Protein AF-A0A183MPY5-F1 (afdb_monomer)

Foldseek 3Di:
DPPQPLDQDDPPDDVVLNVQLVVQLVVQLVVVVPPPDPADPVNNVVSNVVSSSVSSCPRVPRPPPPDDPLQDPVLVVLVVVLVVLVVQLVPDDDPVSNVVSVVVSVVSVVVSVVSVVVSVVVVLVVLVVQLVVCVVVVVVVSVVVSVVVNVPPDPPQDQFDADPVRDTDPDPVVVVVVVVVVVCCVVVPPDPPDDPPPDPDPDDDPDPPDDDDPVVVVVVVVPDDPPDDDDDDDDDDDDDDDDDDDDDDDDDDDDDDDDDDDD

pLDDT: mean 71.56, std 19.38, range [30.16, 97.12]

Secondary structure (DSSP, 8-state):
------PPPPTTS-HHHHHHHHHHHHHHHHHHHT--S---HHHHHHHHHHHHHHHHHHHTT-------TT--HHHHHHHHHHHHHHHHHHH--SHHHHHHHHHHHHHHHHHHHHHHHHHHHHHHHHHHHHHHHHHHTT-HHHHHHHHHHHT----PPPPPEEPTT--EE--HHHHHHHHHHHHHHHHSPPPPSS----PPPP-------SPPPHHHHHHHHHTSPTT------------------------PPPPP--PPP--

Sequence (263 aa):
MNIIQCYAPTNDNNDDIKDQFYERLQLQALQDLLKEEESTMVDNWKGIKEALTSTCQEVLVLKKHHHKKWISIETLDWIKEKKNKKTAINKNRTRAEKVQAQAEYTEANKQMKRSIREDKKKYVEELATTAEKAAREGNMKQLYDTTKKLSRKYNKPKRPVKEEECKPITEIQQQRNGWVEYFEELLNRPAPMNPPDIAAAHTDLPMDVNPPTKEEIRMAITQIKSRKAATKLRHYGSSSNNQLSKTHHYTSTSLIVKKHLTV

Structure (mmCIF, N/CA/C/O backbone):
data_AF-A0A183MPY5-F1
#
_entry.id   AF-A0A183MPY5-F1
#
loop_
_atom_site.group_PDB
_atom_site.id
_atom_site.type_symbol
_atom_site.label_atom_id
_atom_site.label_alt_id
_atom_site.label_comp_id
_atom_site.label_asym_id
_atom_site.label_entity_id
_atom_site.label_seq_id
_atom_site.pdbx_PDB_ins_code
_atom_site.Cartn_x
_atom_site.Cartn_y
_atom_site.Cartn_z
_atom_site.occupancy
_atom_site.B_iso_or_equiv
_atom_site.auth_seq_id
_atom_site.auth_comp_id
_atom_site.auth_asym_id
_atom_site.auth_atom_id
_atom_site.pdbx_PDB_model_num
ATOM 1 N N . MET A 1 1 ? -0.972 0.657 19.888 1.00 30.62 1 MET A N 1
ATOM 2 C CA . MET A 1 1 ? -0.794 -0.654 20.533 1.00 30.62 1 MET A CA 1
ATOM 3 C C . MET A 1 1 ? -0.231 -1.592 19.479 1.00 30.62 1 MET A C 1
ATOM 5 O O . MET A 1 1 ? -0.960 -1.975 18.566 1.00 30.62 1 MET A O 1
ATOM 9 N N . ASN A 1 2 ? 1.083 -1.830 19.506 1.00 30.16 2 ASN A N 1
ATOM 10 C CA . ASN A 1 2 ? 1.686 -2.865 18.672 1.00 30.16 2 ASN A CA 1
ATOM 11 C C . ASN A 1 2 ? 1.103 -4.188 19.163 1.00 30.16 2 ASN A C 1
ATOM 13 O O . ASN A 1 2 ? 1.331 -4.576 20.303 1.00 30.16 2 ASN A O 1
ATOM 17 N N . ILE A 1 3 ? 0.259 -4.816 18.346 1.00 31.89 3 ILE A N 1
ATOM 18 C CA . ILE A 1 3 ? -0.184 -6.183 18.609 1.00 31.89 3 ILE A CA 1
ATOM 19 C C . ILE A 1 3 ? 1.025 -7.033 18.254 1.00 31.89 3 ILE A C 1
ATOM 21 O O . ILE A 1 3 ? 1.250 -7.336 17.085 1.00 31.89 3 ILE A O 1
ATOM 25 N N . ILE A 1 4 ? 1.859 -7.289 19.253 1.00 40.47 4 ILE A N 1
ATOM 26 C CA . ILE A 1 4 ? 2.972 -8.209 19.125 1.00 40.47 4 ILE A CA 1
ATOM 27 C C . ILE A 1 4 ? 2.325 -9.593 19.086 1.00 40.47 4 ILE A C 1
ATOM 29 O O . ILE A 1 4 ? 1.800 -10.071 20.089 1.00 40.47 4 ILE A O 1
ATOM 33 N N . GLN A 1 5 ? 2.259 -10.193 17.899 1.00 43.53 5 GLN A N 1
ATOM 34 C CA . GLN A 1 5 ? 1.897 -11.599 17.775 1.00 43.53 5 GLN A CA 1
ATOM 35 C C . GLN A 1 5 ? 3.133 -12.420 18.145 1.00 43.53 5 GLN A C 1
ATOM 37 O O . GLN A 1 5 ? 3.920 -12.802 17.284 1.00 43.53 5 GLN A O 1
ATOM 42 N N . CYS A 1 6 ? 3.330 -12.615 19.445 1.00 46.75 6 CYS A N 1
ATOM 43 C CA . CYS A 1 6 ? 4.253 -13.610 19.965 1.00 46.75 6 CYS A CA 1
ATOM 44 C C . CYS A 1 6 ? 3.581 -14.977 19.814 1.00 46.75 6 CYS A C 1
ATOM 46 O O . CYS A 1 6 ? 2.615 -15.269 20.517 1.00 46.75 6 CYS A O 1
ATOM 48 N N . TYR A 1 7 ? 4.034 -15.778 18.855 1.00 52.59 7 TYR A N 1
ATOM 49 C CA . TYR A 1 7 ? 3.651 -17.184 18.771 1.00 52.59 7 TYR A CA 1
ATOM 50 C C . TYR A 1 7 ? 4.664 -17.995 19.577 1.00 52.59 7 TYR A C 1
ATOM 52 O O . TYR A 1 7 ? 5.858 -17.735 19.461 1.00 52.59 7 TYR A O 1
ATOM 60 N N . ALA A 1 8 ? 4.201 -18.965 20.369 1.00 58.06 8 ALA A N 1
ATOM 61 C CA . ALA A 1 8 ? 5.090 -19.988 20.915 1.00 58.06 8 ALA A CA 1
ATOM 62 C C . ALA A 1 8 ? 5.852 -20.668 19.757 1.00 58.06 8 ALA A C 1
ATOM 64 O O . ALA A 1 8 ? 5.298 -20.742 18.650 1.00 58.06 8 ALA A O 1
ATOM 65 N N . PRO A 1 9 ? 7.098 -21.133 19.970 1.00 62.81 9 PRO A N 1
ATOM 66 C CA . PRO A 1 9 ? 7.857 -21.810 18.930 1.00 62.81 9 PRO A CA 1
ATOM 67 C C . PRO A 1 9 ? 7.013 -22.918 18.281 1.00 62.81 9 PRO A C 1
ATOM 69 O O . PRO A 1 9 ? 6.532 -23.819 18.963 1.00 62.81 9 PRO A O 1
ATOM 72 N N . THR A 1 10 ? 6.771 -22.826 16.972 1.00 61.19 10 THR A N 1
ATOM 73 C CA . THR A 1 10 ? 6.010 -23.842 16.232 1.00 61.19 10 THR A CA 1
ATOM 74 C C . THR A 1 10 ? 6.822 -25.134 16.134 1.00 61.19 10 THR A C 1
ATOM 76 O O . THR A 1 10 ? 8.050 -25.085 16.216 1.00 61.19 10 THR A O 1
ATOM 79 N N . ASN A 1 11 ? 6.172 -26.285 15.909 1.00 57.28 11 ASN A N 1
ATOM 80 C CA . ASN A 1 11 ? 6.876 -27.570 15.749 1.00 57.28 11 ASN A CA 1
ATOM 81 C C . ASN A 1 11 ? 7.976 -27.533 14.669 1.00 57.28 11 ASN A C 1
ATOM 83 O O . ASN A 1 11 ? 8.961 -28.251 14.804 1.00 57.28 11 ASN A O 1
ATOM 87 N N . ASP A 1 12 ? 7.849 -26.641 13.682 1.00 57.81 12 ASP A N 1
ATOM 88 C CA . ASP A 1 12 ? 8.806 -26.431 12.585 1.00 57.81 12 ASP A CA 1
ATOM 89 C C . ASP A 1 12 ? 10.070 -25.627 12.967 1.00 57.81 12 ASP A C 1
ATOM 91 O O . ASP A 1 12 ? 10.944 -25.412 12.127 1.00 57.81 12 ASP A O 1
ATOM 95 N N . ASN A 1 13 ? 10.170 -25.116 14.199 1.00 64.06 13 ASN A N 1
ATOM 96 C CA . ASN A 1 13 ? 11.343 -24.362 14.652 1.00 64.06 13 ASN A CA 1
ATOM 97 C C . ASN A 1 13 ? 12.487 -25.307 15.055 1.00 64.06 13 ASN A C 1
ATOM 99 O O . ASN A 1 13 ? 12.224 -26.402 15.546 1.00 64.06 13 ASN A O 1
ATOM 103 N N . ASN A 1 14 ? 13.741 -24.858 14.894 1.00 75.25 14 ASN A N 1
ATOM 104 C CA . ASN A 1 14 ? 14.926 -25.607 15.336 1.00 75.25 14 ASN A CA 1
ATOM 105 C C . ASN A 1 14 ? 14.822 -25.940 16.835 1.00 75.25 14 ASN A C 1
ATOM 107 O O . ASN A 1 14 ? 14.431 -25.072 17.621 1.00 75.25 14 ASN A O 1
ATOM 111 N N . ASP A 1 15 ? 15.187 -27.161 17.214 1.00 77.38 15 ASP A N 1
ATOM 112 C CA . ASP A 1 15 ? 15.086 -27.648 18.589 1.00 77.38 15 ASP A CA 1
ATOM 113 C C . ASP A 1 15 ? 15.959 -26.811 19.540 1.00 77.38 15 ASP A C 1
ATOM 115 O O . ASP A 1 15 ? 15.467 -26.402 20.586 1.00 77.38 15 ASP A O 1
ATOM 119 N N . ASP A 1 16 ? 17.132 -26.335 19.098 1.00 78.19 16 ASP A N 1
ATOM 120 C CA . ASP A 1 16 ? 17.962 -25.393 19.877 1.00 78.19 16 ASP A CA 1
ATOM 121 C C . ASP A 1 16 ? 17.226 -24.084 20.230 1.00 78.19 16 ASP A C 1
ATOM 123 O O . ASP A 1 16 ? 17.420 -23.494 21.294 1.00 78.19 16 ASP A O 1
ATOM 127 N N . ILE A 1 17 ? 16.372 -23.598 19.321 1.00 76.44 17 ILE A N 1
ATOM 128 C CA . ILE A 1 17 ? 15.601 -22.360 19.515 1.00 76.44 17 ILE A CA 1
ATOM 129 C C . ILE A 1 17 ? 14.427 -22.617 20.466 1.00 76.44 17 ILE A C 1
ATOM 131 O O . ILE A 1 17 ? 14.050 -21.726 21.230 1.00 76.44 17 ILE A O 1
ATOM 135 N N . LYS A 1 18 ? 13.840 -23.819 20.425 1.00 74.69 18 LYS A N 1
ATOM 136 C CA . LYS A 1 18 ? 12.794 -24.231 21.368 1.00 74.69 18 LYS A CA 1
ATOM 137 C C . LYS A 1 18 ? 13.376 -24.352 22.772 1.00 74.69 18 LYS A C 1
ATOM 139 O O . LYS A 1 18 ? 12.824 -23.752 23.690 1.00 74.69 18 LYS A O 1
ATOM 144 N N . ASP A 1 19 ? 14.506 -25.032 22.917 1.00 81.00 19 ASP A N 1
ATOM 145 C CA . ASP A 1 19 ? 15.166 -25.241 24.206 1.00 81.00 19 ASP A CA 1
ATOM 146 C C . ASP A 1 19 ? 15.601 -23.905 24.817 1.00 81.00 19 ASP A C 1
ATOM 148 O O . ASP A 1 19 ? 15.251 -23.594 25.955 1.00 81.00 19 ASP A O 1
ATOM 152 N N . GLN A 1 20 ? 16.226 -23.028 24.022 1.00 82.06 20 GLN A N 1
ATOM 153 C CA . GLN A 1 20 ? 16.577 -21.677 24.469 1.00 82.06 20 GLN A CA 1
ATOM 154 C C . GLN A 1 20 ? 15.350 -20.848 24.888 1.00 82.06 20 GLN A C 1
ATOM 156 O O . GLN A 1 20 ? 15.443 -20.022 25.800 1.00 82.06 20 GLN A O 1
ATOM 161 N N . PHE A 1 21 ? 14.203 -21.040 24.231 1.00 81.88 21 PHE A N 1
ATOM 162 C CA . PHE A 1 21 ? 12.960 -20.362 24.587 1.00 81.88 21 PHE A CA 1
ATOM 163 C C . PHE A 1 21 ? 12.407 -20.846 25.932 1.00 81.88 21 PHE A C 1
ATOM 165 O O . PHE A 1 21 ? 12.072 -20.013 26.776 1.00 81.88 21 PHE A O 1
ATOM 172 N N . TYR A 1 22 ? 12.320 -22.162 26.141 1.00 80.56 22 TYR A N 1
ATOM 173 C CA . TYR A 1 22 ? 11.776 -22.732 27.375 1.00 80.56 22 TYR A CA 1
ATOM 174 C C . TYR A 1 22 ? 12.673 -22.457 28.584 1.00 80.56 22 TYR A C 1
ATOM 176 O O . TYR A 1 22 ? 12.153 -22.041 29.618 1.00 80.56 22 TYR A O 1
ATOM 184 N N . GLU A 1 23 ? 13.994 -22.574 28.438 1.00 83.31 23 GLU A N 1
ATOM 185 C CA . GLU A 1 23 ? 14.955 -22.254 29.503 1.00 83.31 23 GLU A CA 1
ATOM 186 C C . GLU A 1 23 ? 14.858 -20.785 29.935 1.00 83.31 23 GLU A C 1
ATOM 188 O O . GLU A 1 23 ? 14.729 -20.471 31.120 1.00 83.31 23 GLU A O 1
ATOM 193 N N . ARG A 1 24 ? 14.814 -19.847 28.978 1.00 81.75 24 ARG A N 1
ATOM 194 C CA . ARG A 1 24 ? 14.647 -18.423 29.313 1.00 81.75 24 ARG A CA 1
ATOM 195 C C . ARG A 1 24 ? 13.283 -18.105 29.913 1.00 81.75 24 ARG A C 1
ATOM 197 O O . ARG A 1 24 ? 13.200 -17.246 30.789 1.00 81.75 24 ARG A O 1
ATOM 204 N N . LEU A 1 25 ? 12.219 -18.764 29.453 1.00 82.31 25 LEU A N 1
ATOM 205 C CA . LEU A 1 25 ? 10.879 -18.563 30.002 1.00 82.31 25 LEU A CA 1
ATOM 206 C C . LEU A 1 25 ? 10.806 -19.043 31.455 1.00 82.31 25 LEU A C 1
ATOM 208 O O . LEU A 1 25 ? 10.221 -18.355 32.289 1.00 82.31 25 LEU A O 1
ATOM 212 N N . GLN A 1 26 ? 11.421 -20.189 31.763 1.00 80.12 26 GLN A N 1
ATOM 213 C CA . GLN A 1 26 ? 11.498 -20.712 33.126 1.00 80.12 26 GLN A CA 1
ATOM 214 C C . GLN A 1 26 ? 12.299 -19.781 34.040 1.00 80.12 26 GLN A C 1
ATOM 216 O O . GLN A 1 26 ? 11.819 -19.440 35.119 1.00 80.12 26 GLN A O 1
ATOM 221 N N . LEU A 1 27 ? 13.464 -19.298 33.597 1.00 79.06 27 LEU A N 1
ATOM 222 C CA . LEU A 1 27 ? 14.274 -18.351 34.372 1.00 79.06 27 LEU A CA 1
ATOM 223 C C . LEU A 1 27 ? 13.521 -17.047 34.673 1.00 79.06 27 LEU A C 1
ATOM 225 O O . LEU A 1 27 ? 13.545 -16.572 35.808 1.00 79.06 27 LEU A O 1
ATOM 229 N N . GLN A 1 28 ? 12.812 -16.492 33.686 1.00 74.38 28 GLN A N 1
ATOM 230 C CA . GLN A 1 28 ? 12.039 -15.262 33.864 1.00 74.38 28 GLN A CA 1
ATOM 231 C C . GLN A 1 28 ? 10.826 -15.472 34.785 1.00 74.38 28 GLN A C 1
ATOM 233 O O . GLN A 1 28 ? 10.579 -14.663 35.677 1.00 74.38 28 GLN A O 1
ATOM 238 N N . ALA A 1 29 ? 10.098 -16.581 34.617 1.00 70.69 29 ALA A N 1
ATOM 239 C CA . ALA A 1 29 ? 8.951 -16.918 35.459 1.00 70.69 29 ALA A CA 1
ATOM 240 C C . ALA A 1 29 ? 9.350 -17.142 36.929 1.00 70.69 29 ALA A C 1
ATOM 242 O O . ALA A 1 29 ? 8.620 -16.732 37.828 1.00 70.69 29 ALA A O 1
ATOM 243 N N . LEU A 1 30 ? 10.518 -17.743 37.182 1.00 68.12 30 LEU A N 1
ATOM 244 C CA . LEU A 1 30 ? 11.050 -17.935 38.534 1.00 68.12 30 LEU A CA 1
ATOM 245 C C . LEU A 1 30 ? 11.451 -16.610 39.199 1.00 68.12 30 LEU A C 1
ATOM 247 O O . LEU A 1 30 ? 11.193 -16.425 40.386 1.00 68.12 30 LEU A O 1
ATOM 251 N N . GLN A 1 31 ? 12.031 -15.668 38.451 1.00 69.75 31 GLN A N 1
ATOM 252 C CA . GLN A 1 31 ? 12.372 -14.338 38.974 1.00 69.75 31 GLN A CA 1
ATOM 253 C C . GLN A 1 31 ? 11.141 -13.509 39.350 1.00 69.75 31 GLN A C 1
ATOM 255 O O . GLN A 1 31 ? 11.189 -12.747 40.315 1.00 69.75 31 GLN A O 1
ATOM 260 N N . ASP A 1 32 ? 10.049 -13.644 38.598 1.00 65.62 32 ASP A N 1
ATOM 261 C CA . ASP A 1 32 ? 8.809 -12.916 38.872 1.00 65.62 32 ASP A CA 1
ATOM 262 C C . ASP A 1 32 ? 7.976 -13.568 39.990 1.00 65.62 32 ASP A C 1
ATOM 264 O O . ASP A 1 32 ? 7.291 -12.852 40.713 1.00 65.62 32 ASP A O 1
ATOM 268 N N . LEU A 1 33 ? 8.101 -14.885 40.205 1.00 63.31 33 LEU A N 1
ATOM 269 C CA . LEU A 1 33 ? 7.531 -15.593 41.365 1.00 63.31 33 LEU A CA 1
ATOM 270 C C . LEU A 1 33 ? 8.271 -15.309 42.686 1.00 63.31 33 LEU A C 1
ATOM 272 O O . LEU A 1 33 ? 7.663 -15.403 43.746 1.00 63.31 33 LEU A O 1
ATOM 276 N N . LEU A 1 34 ? 9.564 -14.968 42.636 1.00 61.50 34 LEU A N 1
ATOM 277 C CA . LEU A 1 34 ? 10.383 -14.648 43.819 1.00 61.50 34 LEU A CA 1
ATOM 278 C C . LEU A 1 34 ? 10.158 -13.228 44.367 1.00 61.50 34 LEU A C 1
ATOM 280 O O . LEU A 1 34 ? 10.671 -12.892 45.434 1.00 61.50 34 LEU A O 1
ATOM 284 N N . LYS A 1 35 ? 9.404 -12.381 43.660 1.00 63.25 35 LYS A N 1
ATOM 285 C CA . LYS A 1 35 ? 8.985 -11.066 44.157 1.00 63.25 35 LYS A CA 1
ATOM 286 C C . LYS A 1 35 ? 7.744 -11.255 45.035 1.00 63.25 35 LYS A C 1
ATOM 288 O O . LYS A 1 35 ? 6.619 -11.128 44.565 1.00 63.25 35 LYS A O 1
ATOM 293 N N . GLU A 1 36 ? 7.967 -11.608 46.299 1.00 53.09 36 GLU A N 1
ATOM 294 C CA . GLU A 1 36 ? 6.938 -11.694 47.344 1.00 53.09 36 GLU A CA 1
ATOM 295 C C . GLU A 1 36 ? 6.394 -10.300 47.712 1.00 53.09 36 GLU A C 1
ATOM 297 O O . GLU A 1 36 ? 6.747 -9.718 48.733 1.00 53.09 36 GLU A O 1
ATOM 302 N N . GLU A 1 37 ? 5.524 -9.739 46.882 1.00 55.62 37 GLU A N 1
ATOM 303 C CA . GLU A 1 37 ? 4.692 -8.592 47.258 1.00 55.62 37 GLU A CA 1
ATOM 304 C C . GLU A 1 37 ? 3.238 -8.959 46.958 1.00 55.62 37 GLU A C 1
ATOM 306 O O . GLU A 1 37 ? 3.010 -9.674 45.986 1.00 55.62 37 GLU A O 1
ATOM 311 N N . GLU A 1 38 ? 2.287 -8.547 47.811 1.00 56.34 38 GLU A N 1
ATOM 312 C CA . GLU A 1 38 ? 0.853 -8.911 47.805 1.00 56.34 38 GLU A CA 1
ATOM 313 C C . GLU A 1 38 ? 0.188 -8.756 46.422 1.00 56.34 38 GLU A C 1
ATOM 315 O O . GLU A 1 38 ? -0.541 -7.804 46.140 1.00 56.34 38 GLU A O 1
ATOM 320 N N . SER A 1 39 ? 0.443 -9.703 45.526 1.00 60.12 39 SER A N 1
ATOM 321 C CA . SER A 1 39 ? 0.030 -9.617 44.141 1.00 60.12 39 SER A CA 1
ATOM 322 C C . SER A 1 39 ? -1.327 -10.282 44.000 1.00 60.12 39 SER A C 1
ATOM 324 O O . SER A 1 39 ? -1.554 -11.445 44.353 1.00 60.12 39 SER A O 1
ATOM 326 N N . THR A 1 40 ? -2.288 -9.527 43.479 1.00 75.19 40 THR A N 1
ATOM 327 C CA . THR A 1 40 ? -3.602 -10.095 43.203 1.00 75.19 40 THR A CA 1
ATOM 328 C C . THR A 1 40 ? -3.485 -11.112 42.066 1.00 75.19 40 THR A C 1
ATOM 330 O O . THR A 1 40 ? -2.568 -11.063 41.242 1.00 75.19 40 THR A O 1
ATOM 333 N N . MET A 1 41 ? -4.440 -12.040 41.951 1.00 68.75 41 MET A N 1
ATOM 334 C CA . MET A 1 41 ? -4.413 -13.042 40.875 1.00 68.75 41 MET A CA 1
ATOM 335 C C . MET A 1 41 ? -4.360 -12.410 39.461 1.00 68.75 41 MET A C 1
ATOM 337 O O . MET A 1 41 ? -3.852 -13.016 38.516 1.00 68.75 41 MET A O 1
ATOM 341 N N . VAL A 1 42 ? -4.847 -11.169 39.328 1.00 74.25 42 VAL A N 1
ATOM 342 C CA . VAL A 1 42 ? -4.777 -10.353 38.106 1.00 74.25 42 VAL A CA 1
ATOM 343 C C . VAL A 1 42 ? -3.348 -9.889 37.818 1.00 74.25 42 VAL A C 1
ATOM 345 O O . VAL A 1 42 ? -2.921 -9.924 36.661 1.00 74.25 42 VAL A O 1
ATOM 348 N N . ASP A 1 43 ? -2.606 -9.498 38.852 1.00 77.25 43 ASP A N 1
ATOM 349 C CA . ASP A 1 43 ? -1.216 -9.052 38.742 1.00 77.25 43 ASP A CA 1
ATOM 350 C C . ASP A 1 43 ? -0.291 -10.221 38.395 1.00 77.25 43 ASP A C 1
ATOM 352 O O . ASP A 1 43 ? 0.556 -10.091 37.513 1.00 77.25 43 ASP A O 1
ATOM 356 N N . ASN A 1 44 ? -0.548 -11.404 38.960 1.00 76.38 44 ASN A N 1
ATOM 357 C CA . ASN A 1 44 ? 0.165 -12.635 38.602 1.00 76.38 44 ASN A CA 1
ATOM 358 C C . ASN A 1 44 ? -0.042 -13.016 37.131 1.00 76.38 44 ASN A C 1
ATOM 360 O O . ASN A 1 44 ? 0.913 -13.298 36.406 1.00 76.38 44 ASN A O 1
ATOM 364 N N . TRP A 1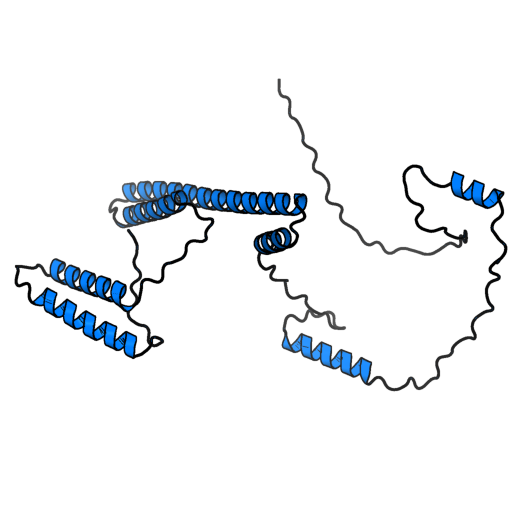 45 ? -1.285 -12.962 36.643 1.00 75.31 45 TRP A N 1
ATOM 365 C CA . TRP A 1 45 ? -1.567 -13.212 35.227 1.00 75.31 45 TRP A CA 1
ATOM 366 C C . TRP A 1 45 ? -0.920 -12.167 34.307 1.00 75.31 45 TRP A C 1
ATOM 368 O O . TRP A 1 45 ? -0.458 -12.490 33.208 1.00 75.31 45 TRP A O 1
ATOM 378 N N . LYS A 1 46 ? -0.866 -10.907 34.750 1.00 81.44 46 LYS A N 1
ATOM 379 C CA . LYS A 1 46 ? -0.184 -9.830 34.033 1.00 81.44 46 LYS A CA 1
ATOM 380 C C . LYS A 1 46 ? 1.327 -10.083 33.960 1.00 81.44 46 LYS A C 1
ATOM 382 O O . LYS A 1 46 ? 1.867 -9.994 32.860 1.00 81.44 46 LYS A O 1
ATOM 387 N N . GLY A 1 47 ? 1.962 -10.480 35.064 1.00 79.94 47 GLY A N 1
ATOM 388 C CA . GLY A 1 47 ? 3.387 -10.826 35.121 1.00 79.94 47 GLY A CA 1
ATOM 389 C C . GLY A 1 47 ? 3.744 -11.984 34.189 1.00 79.94 47 GLY A C 1
ATOM 390 O O . GLY A 1 47 ? 4.620 -11.844 33.341 1.00 79.94 47 GLY A O 1
ATOM 391 N N . ILE A 1 48 ? 2.975 -13.079 34.222 1.00 79.19 48 ILE A N 1
ATOM 392 C CA . ILE A 1 48 ? 3.170 -14.226 33.311 1.00 79.19 48 ILE A CA 1
ATOM 393 C C . ILE A 1 48 ? 3.057 -13.792 31.845 1.00 79.19 48 ILE A C 1
ATOM 395 O O . ILE A 1 48 ? 3.852 -14.195 30.993 1.00 79.19 48 ILE A O 1
ATOM 399 N N . LYS A 1 49 ? 2.071 -12.947 31.527 1.00 79.88 49 LYS A N 1
ATOM 400 C CA . LYS A 1 49 ? 1.881 -12.436 30.169 1.00 79.88 49 LYS A CA 1
ATOM 401 C C . LYS A 1 49 ? 3.039 -11.539 29.723 1.00 79.88 49 LYS A C 1
ATOM 403 O O . LYS A 1 49 ? 3.413 -11.586 28.549 1.00 79.88 49 LYS A O 1
ATOM 408 N N . GLU A 1 50 ? 3.585 -10.723 30.618 1.00 81.50 50 GLU A N 1
ATOM 409 C CA . GLU A 1 50 ? 4.736 -9.855 30.356 1.00 81.50 50 GLU A CA 1
ATOM 410 C C . GLU A 1 50 ? 6.019 -10.671 30.165 1.00 81.50 50 GLU A C 1
ATOM 412 O O . GLU A 1 50 ? 6.675 -10.493 29.137 1.00 81.50 50 GLU A O 1
ATOM 417 N N . ALA A 1 51 ? 6.299 -11.635 31.049 1.00 81.19 51 ALA A N 1
ATOM 418 C CA . ALA A 1 51 ? 7.421 -12.567 30.939 1.00 81.19 51 ALA A CA 1
ATOM 419 C C . ALA A 1 51 ? 7.390 -13.328 29.606 1.00 81.19 51 ALA A C 1
ATOM 421 O O . ALA A 1 51 ? 8.337 -13.252 28.824 1.00 81.19 51 ALA A O 1
ATOM 422 N N . LEU A 1 52 ? 6.252 -13.951 29.270 1.00 80.94 52 LEU A N 1
ATOM 423 C CA . LEU A 1 52 ? 6.066 -14.646 27.994 1.00 80.94 52 LEU A CA 1
ATOM 424 C C . LEU A 1 52 ? 6.300 -13.708 26.799 1.00 80.94 52 LEU A C 1
ATOM 426 O O . LEU A 1 52 ? 6.963 -14.075 25.827 1.00 80.94 52 LEU A O 1
ATOM 430 N N . THR A 1 53 ? 5.762 -12.486 26.858 1.00 79.25 53 THR A N 1
ATOM 431 C CA . THR A 1 53 ? 5.927 -11.502 25.781 1.00 79.25 53 THR A CA 1
ATOM 432 C C . THR A 1 53 ? 7.390 -11.082 25.631 1.00 79.25 53 THR A C 1
ATOM 434 O O . THR A 1 53 ? 7.849 -10.964 24.494 1.00 79.25 53 THR A O 1
ATOM 437 N N . SER A 1 54 ? 8.119 -10.898 26.736 1.00 80.88 54 SER A N 1
ATOM 438 C CA . SER A 1 54 ? 9.540 -10.529 26.747 1.00 80.88 54 SER A CA 1
ATOM 439 C C . SER A 1 54 ? 10.415 -11.642 26.172 1.00 80.88 54 SER A C 1
ATOM 441 O O . SER A 1 54 ? 11.145 -11.416 25.206 1.00 80.88 54 SER A O 1
ATOM 443 N N . THR A 1 55 ? 10.261 -12.880 26.655 1.00 81.25 55 THR A N 1
ATOM 444 C CA . THR A 1 55 ? 11.029 -14.033 26.159 1.00 81.25 55 THR A CA 1
ATOM 445 C C . THR A 1 55 ? 10.798 -14.263 24.664 1.00 81.25 55 THR A C 1
ATOM 447 O O . THR A 1 55 ? 11.735 -14.526 23.908 1.00 81.25 55 THR A O 1
ATOM 450 N N . CYS A 1 56 ? 9.558 -14.090 24.195 1.00 75.25 56 CYS A N 1
ATOM 451 C CA . CYS A 1 56 ? 9.247 -14.164 22.768 1.00 75.25 56 CYS A CA 1
ATOM 452 C C . CYS A 1 56 ? 9.937 -13.059 21.950 1.00 75.25 56 CYS A C 1
ATOM 454 O O . CYS A 1 56 ? 10.327 -13.308 20.811 1.00 75.25 56 CYS A O 1
ATOM 456 N N . GLN A 1 57 ? 10.084 -11.843 22.484 1.00 75.31 57 GLN A N 1
ATOM 457 C CA . GLN A 1 57 ? 10.788 -10.760 21.788 1.00 75.31 57 GLN A CA 1
ATOM 458 C C . GLN A 1 57 ? 12.288 -11.032 21.664 1.00 75.31 57 GLN A C 1
ATOM 460 O O . GLN A 1 57 ? 12.867 -10.738 20.616 1.00 75.31 57 GLN A O 1
ATOM 465 N N . GLU A 1 58 ? 12.894 -11.590 22.711 1.00 78.31 58 GLU A N 1
ATOM 466 C CA . GLU A 1 58 ? 14.330 -11.853 22.774 1.00 78.31 58 GLU A CA 1
ATOM 467 C C . GLU A 1 58 ? 14.768 -13.059 21.941 1.00 78.31 58 GLU A C 1
ATOM 469 O 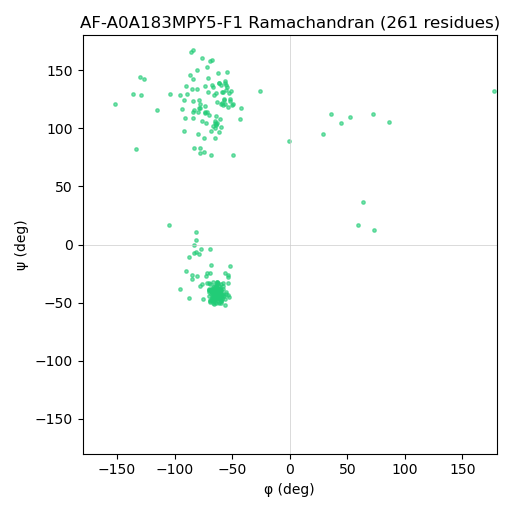O . GLU A 1 58 ? 15.754 -12.968 21.213 1.00 78.31 58 GLU A O 1
ATOM 474 N N . VAL A 1 59 ? 14.058 -14.188 22.054 1.00 79.62 59 VAL A N 1
ATOM 475 C CA . VAL A 1 59 ? 14.490 -15.464 21.457 1.00 79.62 59 VAL A CA 1
ATOM 476 C C . VAL A 1 59 ? 14.012 -15.599 20.020 1.00 79.62 59 VAL A C 1
ATOM 478 O O . VAL A 1 59 ? 14.779 -15.952 19.129 1.00 79.62 59 VAL A O 1
ATOM 481 N N . LEU A 1 60 ? 12.738 -15.295 19.765 1.00 72.88 60 LEU A N 1
ATOM 482 C CA . LEU A 1 60 ? 12.135 -15.564 18.459 1.00 72.88 60 LEU A CA 1
ATOM 483 C C . LEU A 1 60 ? 12.414 -14.479 17.421 1.00 72.88 60 LEU A C 1
ATOM 485 O O . LEU A 1 60 ? 11.960 -14.641 16.292 1.00 72.88 60 LEU A O 1
ATOM 489 N N . VAL A 1 61 ? 13.157 -13.423 17.796 1.00 62.84 61 VAL A N 1
ATOM 490 C CA . VAL A 1 61 ? 13.477 -12.226 17.003 1.00 62.84 61 VAL A CA 1
ATOM 491 C C . VAL A 1 61 ? 12.237 -11.702 16.290 1.00 62.84 61 VAL A C 1
ATOM 493 O O . VAL A 1 61 ? 11.819 -12.234 15.265 1.00 62.84 61 VAL A O 1
ATOM 496 N N . LEU A 1 62 ? 11.658 -10.605 16.786 1.00 58.66 62 LEU A N 1
ATOM 497 C CA . LEU A 1 62 ? 10.500 -9.970 16.150 1.00 58.66 62 LEU A CA 1
ATOM 498 C C . LEU A 1 62 ? 10.679 -9.905 14.627 1.00 58.66 62 LEU A C 1
ATOM 500 O O . LEU A 1 62 ? 11.487 -9.116 14.125 1.00 58.66 62 LEU A O 1
ATOM 504 N N . LYS A 1 63 ? 9.914 -10.726 13.887 1.00 58.91 63 LYS A N 1
ATOM 505 C CA . LYS A 1 63 ? 9.846 -10.641 12.428 1.00 58.91 63 LYS A CA 1
ATOM 506 C C . LYS A 1 63 ? 9.308 -9.255 12.120 1.00 58.91 63 LYS A C 1
ATOM 508 O O . LYS A 1 63 ? 8.103 -9.010 12.189 1.00 58.91 63 LYS A O 1
ATOM 513 N N . LYS A 1 64 ? 10.216 -8.318 11.841 1.00 57.84 64 LYS A N 1
ATOM 514 C CA . LYS A 1 64 ? 9.859 -6.953 11.478 1.00 57.84 64 LYS A CA 1
ATOM 515 C C . LYS A 1 64 ? 9.028 -7.070 10.215 1.00 57.84 64 LYS A C 1
ATOM 517 O O . LYS A 1 64 ? 9.533 -7.408 9.146 1.00 57.84 64 LYS A O 1
ATOM 522 N N . HIS A 1 65 ? 7.729 -6.828 10.345 1.00 55.19 65 HIS A N 1
ATOM 523 C CA . HIS A 1 65 ? 6.881 -6.694 9.183 1.00 55.19 65 HIS A CA 1
ATOM 524 C C . HIS A 1 65 ? 7.358 -5.459 8.439 1.00 55.19 65 HIS A C 1
ATOM 526 O O . HIS A 1 65 ? 7.060 -4.327 8.815 1.00 55.19 65 HIS A O 1
ATOM 532 N N . HIS A 1 66 ? 8.139 -5.684 7.387 1.00 57.25 66 HIS A N 1
ATOM 533 C CA . HIS A 1 66 ? 8.509 -4.622 6.480 1.00 57.25 66 HIS A CA 1
ATOM 534 C C . HIS A 1 66 ? 7.227 -4.144 5.813 1.00 57.25 66 HIS A C 1
ATOM 536 O O . HIS A 1 6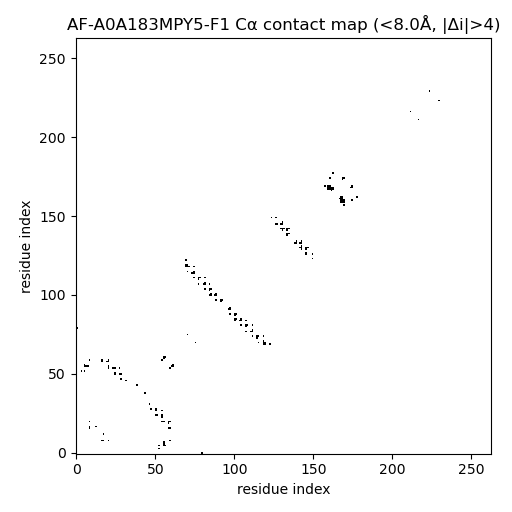6 ? 6.668 -4.800 4.927 1.00 57.25 66 HIS A O 1
ATOM 542 N N . HIS A 1 67 ? 6.731 -2.998 6.271 1.00 64.81 67 HIS A N 1
ATOM 543 C CA . HIS A 1 67 ? 5.723 -2.278 5.526 1.00 64.81 67 HIS A CA 1
ATOM 544 C C . HIS A 1 67 ? 6.279 -2.020 4.129 1.00 64.81 67 HIS A C 1
ATOM 546 O O . HIS A 1 67 ? 7.476 -1.780 3.936 1.00 64.81 67 HIS A O 1
ATOM 552 N N . LYS A 1 68 ? 5.413 -2.149 3.124 1.00 75.12 68 LYS A N 1
ATOM 553 C CA . LYS A 1 68 ? 5.814 -1.847 1.752 1.00 75.12 68 LYS A CA 1
ATOM 554 C C . LYS A 1 68 ? 6.344 -0.417 1.753 1.00 75.12 68 LYS A C 1
ATOM 556 O O . LYS A 1 68 ? 5.677 0.453 2.298 1.00 75.12 68 LYS A O 1
ATOM 561 N N . LYS A 1 69 ? 7.504 -0.191 1.127 1.00 73.56 69 LYS A N 1
ATOM 562 C CA . LYS A 1 69 ? 8.221 1.100 1.149 1.00 73.56 69 LYS A CA 1
ATOM 563 C C . LYS A 1 69 ? 7.372 2.317 0.749 1.00 73.56 69 LYS A C 1
ATOM 565 O O . LYS A 1 69 ? 7.770 3.432 1.032 1.00 73.56 69 LYS A O 1
ATOM 570 N N . TRP A 1 70 ? 6.241 2.102 0.081 1.00 86.44 70 TRP A N 1
ATOM 571 C CA . TRP A 1 70 ? 5.334 3.155 -0.364 1.00 86.44 70 TRP A CA 1
ATOM 572 C C . TRP A 1 70 ? 4.276 3.583 0.661 1.00 86.44 70 TRP A C 1
ATOM 574 O O . TRP A 1 70 ? 3.585 4.560 0.415 1.00 86.44 70 TRP A O 1
ATOM 584 N N . ILE A 1 71 ? 4.099 2.851 1.765 1.00 89.62 71 ILE A N 1
ATOM 585 C CA . ILE A 1 71 ? 3.116 3.206 2.798 1.00 89.62 71 ILE A CA 1
ATOM 586 C C . ILE A 1 71 ? 3.709 4.318 3.663 1.00 89.62 71 ILE A C 1
ATOM 588 O O . ILE A 1 71 ? 4.790 4.140 4.228 1.00 89.62 71 ILE A O 1
ATOM 592 N N . SER A 1 72 ? 2.999 5.438 3.774 1.00 89.75 72 SER A N 1
ATOM 593 C CA . SER A 1 72 ? 3.422 6.583 4.574 1.00 89.75 72 SER A CA 1
ATOM 594 C C . SER A 1 72 ? 3.225 6.350 6.074 1.00 89.75 72 SER A C 1
ATOM 596 O O . SER A 1 72 ? 2.444 5.497 6.506 1.00 89.75 72 SER A O 1
ATOM 598 N N . ILE A 1 73 ? 3.940 7.137 6.883 1.00 88.50 73 ILE A N 1
ATOM 599 C CA . ILE A 1 73 ? 3.797 7.145 8.347 1.00 88.50 73 ILE A CA 1
ATOM 600 C C . ILE A 1 73 ? 2.377 7.577 8.733 1.00 88.50 73 ILE A C 1
ATOM 602 O O . ILE A 1 73 ? 1.751 6.935 9.571 1.00 88.50 73 ILE A O 1
ATOM 606 N N . GLU A 1 74 ? 1.830 8.578 8.044 1.00 89.69 74 GLU A N 1
ATOM 607 C CA . GLU A 1 74 ? 0.462 9.057 8.248 1.00 89.69 74 GLU A CA 1
ATOM 608 C C . GLU A 1 74 ? -0.572 7.938 8.043 1.00 89.69 74 GLU A C 1
ATOM 610 O O . GLU A 1 74 ? -1.459 7.728 8.872 1.00 89.69 74 GLU A O 1
ATOM 615 N N . THR A 1 75 ? -0.427 7.127 6.989 1.00 91.62 75 THR A N 1
ATOM 616 C CA . THR A 1 75 ? -1.277 5.945 6.800 1.00 91.62 75 THR A CA 1
ATOM 617 C C . THR A 1 75 ? -1.130 4.955 7.958 1.00 91.62 75 THR A C 1
ATOM 619 O O . THR A 1 75 ? -2.126 4.379 8.391 1.00 91.62 75 THR A O 1
ATOM 622 N N . LEU A 1 76 ? 0.066 4.743 8.513 1.00 89.81 76 LEU A N 1
ATOM 623 C CA . LEU A 1 76 ? 0.230 3.868 9.682 1.00 89.81 76 LEU A CA 1
ATOM 624 C C . LEU A 1 76 ? -0.516 4.397 10.917 1.00 89.81 76 LEU A C 1
ATOM 626 O O . LEU A 1 76 ? -1.136 3.598 11.633 1.00 89.81 76 LEU A O 1
ATOM 630 N N . ASP A 1 77 ? -0.531 5.711 11.130 1.00 92.19 77 ASP A N 1
ATOM 631 C CA . ASP A 1 77 ? -1.296 6.341 12.209 1.00 92.19 77 ASP A CA 1
ATOM 632 C C . ASP A 1 77 ? -2.800 6.133 12.021 1.00 92.19 77 ASP A C 1
ATOM 634 O O . ASP A 1 77 ? -3.475 5.652 12.939 1.00 92.19 77 ASP A O 1
ATOM 638 N N . TRP A 1 78 ? -3.310 6.298 10.799 1.00 93.38 78 TRP A N 1
ATOM 639 C CA . TRP A 1 78 ? -4.694 5.950 10.466 1.00 93.38 78 TRP A CA 1
ATOM 640 C C . TRP A 1 78 ? -5.024 4.467 10.737 1.00 93.38 78 TRP A C 1
ATOM 642 O O . TRP A 1 78 ? -6.150 4.137 11.130 1.00 93.38 78 TRP A O 1
ATOM 652 N N . ILE A 1 79 ? -4.071 3.531 10.569 1.00 91.06 79 ILE A N 1
ATOM 653 C CA . ILE A 1 79 ? -4.299 2.098 10.873 1.00 91.06 79 ILE A CA 1
ATOM 654 C C . ILE A 1 79 ? -4.482 1.931 12.376 1.00 91.06 79 ILE A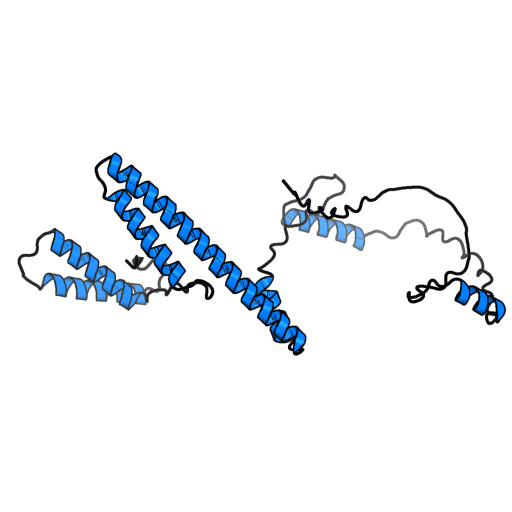 C 1
ATOM 656 O O . ILE A 1 79 ? -5.374 1.198 12.824 1.00 91.06 79 ILE A O 1
ATOM 660 N N . LYS A 1 80 ? -3.605 2.573 13.149 1.00 90.38 80 LYS A N 1
ATOM 661 C CA . LYS A 1 80 ? -3.620 2.540 14.609 1.00 90.38 80 LYS A CA 1
ATOM 662 C C . LYS A 1 80 ? -4.911 3.153 15.143 1.00 90.38 80 LYS A C 1
ATOM 664 O O . LYS A 1 80 ? -5.565 2.539 15.984 1.00 90.38 80 LYS A O 1
ATOM 669 N N . GLU A 1 81 ? -5.330 4.286 14.600 1.00 91.38 81 GLU A N 1
ATOM 670 C CA . GLU A 1 81 ? -6.563 4.960 14.988 1.00 91.38 81 GLU A CA 1
ATOM 671 C C . GLU A 1 81 ? -7.804 4.118 14.681 1.00 91.38 81 GLU A C 1
ATOM 673 O O . GLU A 1 81 ? -8.626 3.877 15.569 1.00 91.38 81 GLU A O 1
ATOM 678 N N . LYS A 1 82 ? -7.888 3.528 13.481 1.00 94.69 82 LYS A N 1
ATOM 679 C CA . LYS A 1 82 ? -8.960 2.578 13.145 1.00 94.69 82 LYS A CA 1
ATOM 680 C C . LYS A 1 82 ? -9.029 1.412 14.143 1.00 94.69 82 LYS A C 1
ATOM 682 O O . LYS A 1 82 ? -10.122 0.978 14.513 1.00 94.69 82 LYS A O 1
ATOM 687 N N . LYS A 1 83 ? -7.879 0.874 14.571 1.00 91.88 83 LYS A N 1
ATOM 688 C CA . LYS A 1 83 ? -7.820 -0.202 15.579 1.00 91.88 83 LYS A CA 1
ATOM 689 C C . LYS A 1 83 ? -8.350 0.273 16.934 1.00 91.88 83 LYS A C 1
ATOM 691 O O . LYS A 1 83 ? -9.137 -0.447 17.538 1.00 91.88 83 LYS A O 1
ATOM 696 N N . ASN A 1 84 ? -7.986 1.475 17.373 1.00 90.38 84 ASN A N 1
ATOM 697 C CA . ASN A 1 84 ? -8.484 2.054 18.623 1.00 90.38 84 ASN A CA 1
ATOM 698 C C . ASN A 1 84 ? -10.005 2.290 18.583 1.00 90.38 84 ASN A C 1
ATOM 700 O O . ASN A 1 84 ? -10.717 1.948 19.521 1.00 90.38 84 ASN A O 1
ATOM 704 N N . LYS A 1 85 ? -10.545 2.791 17.466 1.00 92.56 85 LYS A N 1
ATOM 705 C CA . LYS A 1 85 ? -12.004 2.927 17.298 1.00 92.56 85 LYS A CA 1
ATOM 706 C C . LYS A 1 85 ? -12.709 1.566 17.315 1.00 92.56 85 LYS A C 1
ATOM 708 O O . LYS A 1 85 ? -13.798 1.433 17.864 1.00 92.56 85 LYS A O 1
ATOM 713 N N . LYS A 1 86 ? -12.062 0.514 16.794 1.00 92.06 86 LYS A N 1
ATOM 714 C CA . LYS A 1 86 ? -12.590 -0.856 16.874 1.00 92.06 86 LYS A CA 1
ATOM 715 C C . LYS A 1 86 ? -12.628 -1.395 18.305 1.00 92.06 86 LYS A C 1
ATOM 717 O O . LYS A 1 86 ? -13.583 -2.084 18.652 1.00 92.06 86 LYS A O 1
ATOM 722 N N . THR A 1 87 ? -11.630 -1.091 19.134 1.00 89.44 87 THR A N 1
ATOM 723 C CA . THR A 1 87 ? -11.647 -1.499 20.547 1.00 89.44 87 THR A CA 1
ATOM 724 C C . THR A 1 87 ? -12.689 -0.724 21.350 1.00 89.44 87 THR A C 1
ATOM 726 O O . THR A 1 87 ? -13.312 -1.319 22.224 1.00 89.44 87 THR A O 1
ATOM 729 N N . ALA A 1 88 ? -12.946 0.547 21.021 1.00 86.00 88 ALA A N 1
ATOM 730 C CA . ALA A 1 88 ? -14.024 1.331 21.629 1.00 86.00 88 ALA A CA 1
ATOM 731 C C . ALA A 1 88 ? -15.409 0.695 21.394 1.00 86.00 88 ALA A C 1
ATOM 733 O O . ALA A 1 88 ? -16.164 0.512 22.345 1.00 86.00 88 ALA A O 1
ATOM 734 N N . ILE A 1 89 ? -15.700 0.232 20.170 1.00 88.31 89 ILE A N 1
ATOM 735 C CA . ILE A 1 89 ? -16.953 -0.491 19.865 1.00 88.31 89 ILE A CA 1
ATOM 736 C C . ILE A 1 89 ? -17.143 -1.713 20.773 1.00 88.31 89 ILE A C 1
ATOM 738 O O . ILE A 1 89 ? -18.246 -1.957 21.257 1.00 88.31 89 ILE A O 1
ATOM 742 N N . ASN A 1 90 ? -16.074 -2.481 21.002 1.00 86.56 90 ASN A N 1
ATOM 743 C CA . ASN A 1 90 ? -16.140 -3.703 21.805 1.00 86.56 90 ASN A CA 1
ATOM 744 C C . ASN A 1 90 ? -16.318 -3.422 23.309 1.00 86.56 90 ASN A C 1
ATOM 746 O O . ASN A 1 90 ? -16.817 -4.289 24.018 1.00 86.56 90 ASN A O 1
ATOM 750 N N . LYS A 1 91 ? -15.904 -2.242 23.795 1.00 88.06 91 LYS A N 1
ATOM 751 C CA . LYS A 1 91 ? -16.006 -1.846 25.210 1.00 88.06 91 LYS A CA 1
ATOM 752 C C . LYS A 1 91 ? -17.367 -1.247 25.576 1.00 88.06 91 LYS A C 1
ATOM 754 O O . LYS A 1 91 ? -17.786 -1.376 26.722 1.00 88.06 91 LYS A O 1
ATOM 759 N N . ASN A 1 92 ? -18.045 -0.595 24.632 1.00 82.81 92 ASN A N 1
ATOM 760 C CA . ASN A 1 92 ? -19.290 0.121 24.915 1.00 82.81 92 ASN A CA 1
ATOM 761 C C . ASN A 1 92 ? -20.416 -0.842 25.313 1.00 82.81 92 ASN A C 1
ATOM 763 O O . ASN A 1 92 ? -20.631 -1.873 24.668 1.00 82.81 92 ASN A O 1
ATOM 767 N N . ARG A 1 93 ? -21.164 -0.494 26.366 1.00 78.75 93 ARG A N 1
ATOM 768 C CA . ARG A 1 93 ? -22.220 -1.349 26.933 1.00 78.75 93 ARG A CA 1
ATOM 769 C C . ARG A 1 93 ? -23.595 -1.000 26.367 1.00 78.75 93 ARG A C 1
ATOM 771 O O . ARG A 1 93 ? -24.374 -1.903 26.059 1.00 78.75 93 ARG A O 1
ATOM 778 N N . THR A 1 94 ? -23.862 0.286 26.156 1.00 87.06 94 THR A N 1
ATOM 779 C CA . THR A 1 94 ? -25.177 0.794 25.753 1.00 87.06 94 THR A CA 1
ATOM 780 C C . THR A 1 94 ? -25.361 0.763 24.234 1.00 87.06 94 THR A C 1
ATOM 782 O O . THR A 1 94 ? -24.424 0.984 23.465 1.00 87.06 94 THR A O 1
ATOM 785 N N . ARG A 1 95 ? -26.592 0.515 23.762 1.00 86.94 95 ARG A N 1
ATOM 786 C CA . ARG A 1 95 ? -26.908 0.438 22.322 1.00 86.94 95 ARG A CA 1
ATOM 787 C C . ARG A 1 95 ? -26.602 1.744 21.576 1.00 86.94 95 ARG A C 1
ATOM 789 O O . ARG A 1 95 ? -26.062 1.681 20.477 1.00 86.94 95 ARG A O 1
ATOM 796 N N . ALA A 1 96 ? -26.894 2.901 22.173 1.00 89.50 96 ALA A N 1
ATOM 797 C CA . ALA A 1 96 ? -26.634 4.211 21.566 1.00 89.50 96 ALA A CA 1
ATOM 798 C C . ALA A 1 96 ? -25.128 4.482 21.375 1.00 89.50 96 ALA A C 1
ATOM 800 O O . ALA A 1 96 ? -24.688 4.822 20.279 1.00 89.50 96 ALA A O 1
ATOM 801 N N . GLU A 1 97 ? -24.315 4.223 22.401 1.00 90.31 97 GLU A N 1
ATOM 802 C CA . GLU A 1 97 ? -22.852 4.378 22.352 1.00 90.31 97 GLU A CA 1
ATOM 803 C C . GLU A 1 97 ? -22.198 3.433 21.336 1.00 90.31 97 GLU A C 1
ATOM 805 O O . GLU A 1 97 ? -21.201 3.780 20.700 1.00 90.31 97 GLU A O 1
ATOM 810 N N . LYS A 1 98 ? -22.754 2.228 21.150 1.00 91.06 98 LYS A N 1
ATOM 811 C CA . LYS A 1 98 ? -22.308 1.308 20.096 1.00 91.06 98 LYS A CA 1
ATOM 812 C C . LYS A 1 98 ? -22.584 1.862 18.702 1.00 91.06 98 LYS A C 1
ATOM 814 O O . LYS A 1 98 ? -21.717 1.746 17.843 1.00 91.06 98 LYS A O 1
ATOM 819 N N . VAL A 1 99 ? -23.753 2.465 18.474 1.00 92.81 99 VAL A N 1
ATOM 820 C CA . VAL A 1 99 ? -24.092 3.086 17.180 1.00 92.81 99 VAL A CA 1
ATOM 821 C C . VAL A 1 99 ? -23.135 4.237 16.871 1.00 92.81 99 VAL A C 1
ATOM 823 O O . VAL A 1 99 ? -22.588 4.286 15.770 1.00 92.81 99 VAL A O 1
ATOM 826 N N . GLN A 1 100 ? -22.849 5.093 17.855 1.00 92.56 100 GLN A N 1
ATOM 827 C CA . GLN A 1 100 ? -21.912 6.204 17.684 1.00 92.56 100 GLN A CA 1
ATOM 828 C C . GLN A 1 100 ? -20.480 5.722 17.405 1.00 92.56 100 GLN A C 1
ATOM 830 O O . GLN A 1 100 ? -19.866 6.121 16.416 1.00 92.56 100 GLN A O 1
ATOM 835 N N . ALA A 1 101 ? -19.957 4.796 18.215 1.00 92.06 101 ALA A N 1
ATOM 836 C CA . ALA A 1 101 ? -18.618 4.246 17.999 1.00 92.06 101 ALA A CA 1
ATOM 837 C C . ALA A 1 101 ? -18.503 3.490 16.664 1.00 92.06 101 ALA A C 1
ATOM 839 O O . ALA A 1 101 ? -17.450 3.501 16.020 1.00 92.06 101 ALA A O 1
ATOM 840 N N . GLN A 1 102 ? -19.591 2.855 16.217 1.00 94.25 102 GLN A N 1
ATOM 841 C CA . GLN A 1 102 ? -19.658 2.227 14.904 1.00 94.25 102 GLN A CA 1
ATOM 842 C C . GLN A 1 102 ? -19.581 3.270 13.782 1.00 94.25 102 GLN A C 1
ATOM 844 O O . GLN A 1 102 ? -18.831 3.055 12.829 1.00 94.25 102 GLN A O 1
ATOM 849 N N . ALA A 1 103 ? -20.282 4.401 13.902 1.00 95.12 103 ALA A N 1
ATOM 850 C CA . ALA A 1 103 ? -20.190 5.504 12.947 1.00 95.12 103 ALA A CA 1
ATOM 851 C C . ALA A 1 103 ? -18.753 6.054 12.863 1.00 95.12 103 ALA A C 1
ATOM 853 O O . ALA A 1 103 ? -18.177 6.116 11.773 1.00 95.12 103 ALA A O 1
ATOM 854 N N . GLU A 1 104 ? -18.112 6.324 14.002 1.00 94.62 104 GLU A N 1
ATOM 855 C CA . GLU A 1 104 ? -16.717 6.787 14.048 1.00 94.62 104 GLU A CA 1
ATOM 856 C C . GLU A 1 104 ? -15.737 5.790 13.416 1.00 94.62 104 GLU A C 1
ATOM 858 O O . GLU A 1 104 ? -14.853 6.171 12.647 1.00 94.62 104 GLU A O 1
ATOM 863 N N . TYR A 1 105 ? -15.906 4.492 13.682 1.00 95.81 105 TYR A N 1
ATOM 864 C CA . TYR A 1 105 ? -15.107 3.453 13.034 1.00 95.81 105 TYR A CA 1
ATOM 865 C C . TYR A 1 105 ? -15.310 3.432 11.518 1.00 95.81 105 TYR A C 1
ATOM 867 O O . TYR A 1 105 ? -14.348 3.221 10.773 1.00 95.81 105 TYR A O 1
ATOM 875 N N . THR A 1 106 ? -16.544 3.629 11.039 1.00 96.25 106 THR A N 1
ATOM 876 C CA . THR A 1 106 ? -16.808 3.655 9.597 1.00 96.25 106 THR A CA 1
ATOM 877 C C . THR A 1 106 ? -16.122 4.830 8.913 1.00 96.25 106 THR A C 1
ATOM 879 O O . THR A 1 106 ? -15.513 4.616 7.863 1.00 96.25 106 THR A O 1
ATOM 882 N N . GLU A 1 107 ? -16.125 6.019 9.520 1.00 95.69 107 GLU A N 1
ATOM 883 C CA . GLU A 1 107 ? -15.408 7.183 8.992 1.00 95.69 107 GLU A CA 1
ATOM 884 C C . GLU A 1 107 ? -13.889 6.993 9.044 1.00 95.69 107 GLU A C 1
ATOM 886 O O . GLU A 1 107 ? -13.223 7.121 8.015 1.00 95.69 107 GLU A O 1
ATOM 891 N N . ALA A 1 108 ? -13.335 6.545 10.175 1.00 94.56 108 ALA A N 1
ATOM 892 C CA . ALA A 1 108 ? -11.905 6.243 10.282 1.00 94.56 108 ALA A CA 1
ATOM 893 C C . ALA A 1 108 ? -11.458 5.186 9.252 1.00 94.56 108 ALA A C 1
ATOM 895 O O . ALA A 1 108 ? -10.395 5.298 8.643 1.00 94.56 108 ALA A O 1
ATOM 896 N N . ASN A 1 109 ? -12.283 4.166 8.989 1.00 95.25 109 ASN A N 1
ATOM 897 C CA . ASN A 1 109 ? -12.006 3.151 7.971 1.00 95.25 109 ASN A CA 1
ATOM 898 C C . ASN A 1 109 ? -12.080 3.710 6.540 1.00 95.25 109 ASN A C 1
ATOM 900 O O . ASN A 1 109 ? -11.331 3.248 5.676 1.00 95.25 109 ASN A O 1
ATOM 904 N N . LYS A 1 110 ? -12.963 4.681 6.267 1.00 96.00 110 LYS A N 1
ATOM 905 C CA . LYS A 1 110 ? -12.998 5.391 4.978 1.00 96.00 110 LYS A CA 1
ATOM 906 C C . LYS A 1 110 ? -11.730 6.220 4.786 1.00 96.00 110 LYS A C 1
ATOM 908 O O . LYS A 1 110 ? -11.115 6.086 3.730 1.00 96.00 110 LYS A O 1
ATOM 913 N N . GLN A 1 111 ? -11.319 6.996 5.790 1.00 94.62 111 GLN A N 1
ATOM 914 C CA . GLN A 1 111 ? -10.103 7.819 5.736 1.00 94.62 111 GLN A CA 1
ATOM 915 C C . GLN A 1 111 ? -8.856 6.961 5.514 1.00 94.62 111 GLN A C 1
ATOM 917 O O . GLN A 1 111 ? -8.145 7.143 4.532 1.00 94.62 111 GLN A O 1
ATOM 922 N N . MET A 1 112 ? -8.692 5.904 6.308 1.00 95.81 112 MET A N 1
ATOM 923 C CA . MET A 1 112 ? -7.630 4.910 6.135 1.00 95.81 112 MET A CA 1
ATOM 924 C C . MET A 1 112 ? -7.596 4.307 4.717 1.00 95.81 112 MET A C 1
ATOM 926 O O . MET A 1 112 ? -6.544 4.170 4.097 1.00 95.81 112 MET A O 1
ATOM 930 N N . LYS A 1 113 ? -8.755 3.963 4.140 1.00 94.81 113 LYS A N 1
ATOM 931 C CA . LYS A 1 113 ? -8.810 3.462 2.756 1.00 94.81 113 LYS A CA 1
ATOM 932 C C . LYS A 1 113 ? -8.429 4.524 1.722 1.00 94.81 113 LYS A C 1
ATOM 934 O O . LYS A 1 113 ? -7.910 4.144 0.673 1.00 94.81 113 LYS A O 1
ATOM 939 N N . ARG A 1 114 ? -8.727 5.805 1.967 1.00 95.75 114 ARG A N 1
ATOM 940 C CA . ARG A 1 114 ? -8.326 6.920 1.093 1.00 95.75 114 ARG A CA 1
ATOM 941 C C . ARG A 1 114 ? -6.819 7.140 1.160 1.00 95.75 114 ARG A C 1
ATOM 943 O O . ARG A 1 114 ? -6.193 7.071 0.107 1.00 95.75 114 ARG A O 1
ATOM 950 N N . SER A 1 115 ? -6.240 7.221 2.358 1.00 95.06 115 SER A N 1
ATOM 951 C CA . SER A 1 115 ? -4.796 7.420 2.539 1.00 95.06 115 SER A CA 1
ATOM 952 C C . SER A 1 115 ? -3.979 6.307 1.864 1.00 95.06 115 SER A C 1
ATOM 954 O O . SER A 1 115 ? -3.058 6.578 1.103 1.00 95.06 115 SER A O 1
ATOM 956 N N . ILE A 1 116 ? -4.402 5.039 1.989 1.00 93.69 116 ILE A N 1
ATOM 957 C CA . ILE A 1 116 ? -3.765 3.914 1.276 1.00 93.69 116 ILE A CA 1
ATOM 958 C C . ILE A 1 116 ? -3.815 4.095 -0.250 1.00 93.69 116 ILE A C 1
ATOM 960 O O . ILE A 1 116 ? -2.886 3.700 -0.960 1.00 93.69 116 ILE A O 1
ATOM 964 N N . ARG A 1 117 ? -4.926 4.609 -0.790 1.00 94.50 117 ARG A N 1
ATOM 965 C CA . ARG A 1 117 ? -5.062 4.830 -2.239 1.00 94.50 117 ARG A CA 1
ATOM 966 C C . ARG A 1 117 ? -4.171 5.977 -2.698 1.00 94.50 117 ARG A C 1
ATOM 968 O O . ARG A 1 117 ? -3.580 5.861 -3.768 1.00 94.50 117 ARG A O 1
ATOM 975 N N . GLU A 1 118 ? -4.069 7.030 -1.899 1.00 95.44 118 GLU A N 1
ATOM 976 C CA . GLU A 1 118 ? -3.230 8.200 -2.160 1.00 95.44 118 GLU A CA 1
ATOM 977 C C . GLU A 1 118 ? -1.746 7.848 -2.111 1.00 95.44 118 GLU A C 1
ATOM 979 O O . GLU A 1 118 ? -1.054 8.067 -3.102 1.00 95.44 118 GLU A O 1
ATOM 984 N N . ASP A 1 119 ? -1.286 7.178 -1.053 1.00 94.69 119 ASP A N 1
ATOM 985 C CA . ASP A 1 119 ? 0.082 6.661 -0.945 1.00 94.69 119 ASP A CA 1
ATOM 986 C C . ASP A 1 119 ? 0.452 5.800 -2.159 1.00 94.69 119 ASP A C 1
ATOM 988 O O . ASP A 1 119 ? 1.517 5.940 -2.765 1.00 94.69 119 ASP A O 1
ATOM 992 N N . LYS A 1 120 ? -0.460 4.906 -2.565 1.00 92.06 120 LYS A N 1
ATOM 993 C CA . LYS A 1 120 ? -0.241 4.046 -3.730 1.00 92.06 120 LYS A CA 1
ATOM 994 C C . LYS A 1 120 ? -0.162 4.859 -5.020 1.00 92.06 120 LYS A C 1
ATOM 996 O O . LYS A 1 120 ? 0.664 4.537 -5.872 1.00 92.06 120 LYS A O 1
ATOM 1001 N N . LYS A 1 121 ? -1.037 5.854 -5.191 1.00 93.56 121 LYS A N 1
ATOM 1002 C CA . LYS A 1 121 ? -1.040 6.734 -6.363 1.00 93.56 121 LYS A CA 1
ATOM 1003 C C . LYS A 1 121 ? 0.279 7.499 -6.444 1.00 93.56 121 LYS A C 1
ATOM 1005 O O . LYS A 1 121 ? 0.940 7.412 -7.473 1.00 93.56 121 LYS A O 1
ATOM 1010 N N . LYS A 1 122 ? 0.691 8.132 -5.343 1.00 95.06 122 LYS A N 1
ATOM 1011 C CA . LYS A 1 122 ? 1.946 8.878 -5.230 1.00 95.06 122 LYS A CA 1
ATOM 1012 C C . LYS A 1 122 ? 3.149 8.010 -5.585 1.00 95.06 122 LYS A C 1
ATOM 1014 O O . LYS A 1 122 ? 3.955 8.384 -6.422 1.00 95.06 122 LYS A O 1
ATOM 1019 N N . TYR A 1 123 ? 3.216 6.799 -5.043 1.00 92.75 123 TYR A N 1
ATOM 1020 C CA . TYR A 1 123 ? 4.297 5.870 -5.361 1.00 92.75 123 TYR A CA 1
ATOM 1021 C C . TYR A 1 123 ? 4.350 5.461 -6.838 1.00 92.75 123 TYR A C 1
ATOM 1023 O O . TYR A 1 123 ? 5.426 5.345 -7.420 1.00 92.75 123 TYR A O 1
ATOM 1031 N N . VAL A 1 124 ? 3.193 5.214 -7.458 1.00 92.31 124 VAL A N 1
ATOM 1032 C CA . VAL A 1 124 ? 3.136 4.901 -8.893 1.00 92.31 124 VAL A CA 1
ATOM 1033 C C . VAL A 1 124 ? 3.572 6.105 -9.730 1.00 92.31 124 VAL A C 1
ATOM 1035 O O . VAL A 1 124 ? 4.286 5.928 -10.712 1.00 92.31 124 VAL A O 1
ATOM 1038 N N . GLU A 1 125 ? 3.186 7.312 -9.329 1.00 94.56 125 GLU A N 1
ATOM 1039 C CA . GLU A 1 125 ? 3.553 8.568 -9.987 1.00 94.56 125 GLU A CA 1
ATOM 1040 C C . GLU A 1 125 ? 5.058 8.871 -9.865 1.00 94.56 125 GLU A C 1
ATOM 1042 O O . GLU A 1 125 ? 5.713 9.185 -10.858 1.00 94.56 125 GLU A O 1
ATOM 1047 N N . GLU A 1 126 ? 5.656 8.653 -8.693 1.00 94.31 126 GLU A N 1
ATOM 1048 C CA . GLU A 1 126 ? 7.109 8.735 -8.476 1.00 94.31 126 GLU A CA 1
ATOM 1049 C C . GLU A 1 126 ? 7.880 7.724 -9.342 1.00 94.31 126 GLU A C 1
ATOM 1051 O O . GLU A 1 126 ? 8.910 8.046 -9.938 1.00 94.31 126 GLU A O 1
ATOM 1056 N N . LEU A 1 127 ? 7.376 6.492 -9.470 1.00 93.62 127 LEU A N 1
ATOM 1057 C CA . LEU A 1 127 ? 7.976 5.503 -10.367 1.00 93.62 127 LEU A CA 1
ATOM 1058 C C . LEU A 1 127 ? 7.864 5.914 -11.839 1.00 93.62 127 LEU A C 1
ATOM 1060 O O . LEU A 1 127 ? 8.815 5.709 -12.592 1.00 93.62 127 LEU A O 1
ATOM 1064 N N . ALA A 1 128 ? 6.726 6.478 -12.248 1.00 94.50 128 ALA A N 1
ATOM 1065 C CA . ALA A 1 128 ? 6.504 6.922 -13.621 1.00 94.50 128 ALA A CA 1
ATOM 1066 C C . ALA A 1 128 ? 7.417 8.100 -13.992 1.00 94.50 128 ALA A C 1
ATOM 1068 O O . ALA A 1 128 ? 8.072 8.059 -15.030 1.00 94.50 128 ALA A O 1
ATOM 1069 N N . THR A 1 129 ? 7.536 9.099 -13.115 1.00 95.75 129 THR A N 1
ATOM 1070 C CA . THR A 1 129 ? 8.444 10.245 -13.312 1.00 95.75 129 THR A CA 1
ATOM 1071 C C . THR A 1 129 ? 9.912 9.813 -13.328 1.00 95.75 129 THR A C 1
ATOM 1073 O O . THR A 1 129 ? 10.693 10.296 -14.149 1.00 95.75 129 THR A O 1
ATOM 1076 N N . THR A 1 130 ? 10.293 8.838 -12.494 1.00 95.12 130 THR A N 1
ATOM 1077 C CA . THR A 1 130 ? 11.640 8.240 -12.527 1.00 95.12 130 THR A CA 1
ATOM 1078 C C . THR A 1 130 ? 11.908 7.522 -13.852 1.00 95.12 130 THR A C 1
ATOM 1080 O O . THR A 1 130 ? 12.985 7.674 -14.427 1.00 95.12 130 THR A O 1
ATOM 1083 N N . ALA A 1 131 ? 10.937 6.753 -14.355 1.00 95.62 131 ALA A N 1
ATOM 1084 C CA . ALA A 1 131 ? 11.049 6.075 -15.644 1.00 95.62 131 ALA A CA 1
ATOM 1085 C C . ALA A 1 131 ? 11.188 7.085 -16.796 1.00 95.62 131 ALA A C 1
ATOM 1087 O O . ALA A 1 131 ? 12.063 6.933 -17.646 1.00 95.62 131 ALA A O 1
ATOM 1088 N N . GLU A 1 132 ? 10.386 8.151 -16.796 1.00 96.25 132 GLU A N 1
ATOM 1089 C CA . GLU A 1 132 ? 10.464 9.216 -17.799 1.00 96.25 132 GLU A CA 1
ATOM 1090 C C . GLU A 1 132 ? 11.836 9.903 -17.799 1.00 96.25 132 GLU A C 1
ATOM 1092 O O . GLU A 1 132 ? 12.443 10.076 -18.858 1.00 96.25 132 GLU A O 1
ATOM 1097 N N . LYS A 1 133 ? 12.361 10.241 -16.616 1.00 97.12 133 LYS A N 1
ATOM 1098 C CA . LYS A 1 133 ? 13.698 10.828 -16.477 1.00 97.12 133 LYS A CA 1
ATOM 1099 C C . LYS A 1 133 ? 14.784 9.893 -17.019 1.00 97.12 133 LYS A C 1
ATOM 1101 O O . LYS A 1 133 ? 15.608 10.325 -17.820 1.00 97.12 133 LYS A O 1
ATOM 1106 N N . ALA A 1 134 ? 14.736 8.610 -16.659 1.00 96.94 134 ALA A N 1
ATOM 1107 C CA . ALA A 1 134 ? 15.685 7.614 -17.154 1.00 96.94 134 ALA A CA 1
ATOM 1108 C C . ALA A 1 134 ? 15.634 7.467 -18.685 1.00 96.94 134 ALA A C 1
ATOM 1110 O O . ALA A 1 134 ? 16.677 7.310 -19.318 1.00 96.94 134 ALA A O 1
ATOM 1111 N N . ALA A 1 135 ? 14.446 7.558 -19.293 1.00 95.81 135 ALA A N 1
ATOM 1112 C CA . ALA A 1 135 ? 14.298 7.543 -20.747 1.00 95.81 135 ALA A CA 1
ATOM 1113 C C . ALA A 1 135 ? 14.942 8.775 -21.404 1.00 95.81 135 ALA A C 1
ATOM 1115 O O . ALA A 1 135 ? 15.659 8.626 -22.392 1.00 95.81 135 ALA A O 1
ATOM 1116 N N . ARG A 1 136 ? 14.735 9.974 -20.838 1.00 96.56 136 ARG A N 1
ATOM 1117 C CA . ARG A 1 136 ? 15.342 11.225 -21.332 1.00 96.56 136 ARG A CA 1
ATOM 1118 C C . ARG A 1 136 ? 16.871 11.211 -21.239 1.00 96.56 136 ARG A C 1
ATOM 1120 O O . ARG A 1 136 ? 17.535 11.715 -22.134 1.00 96.56 136 ARG A O 1
ATOM 1127 N N . GLU A 1 137 ? 17.419 10.620 -20.181 1.00 96.44 137 GLU A N 1
ATOM 1128 C CA . GLU A 1 137 ? 18.867 10.498 -19.947 1.00 96.44 137 GLU A CA 1
ATOM 1129 C C . GLU A 1 137 ? 19.514 9.327 -20.712 1.00 96.44 137 GLU A C 1
ATOM 1131 O O . GLU A 1 137 ? 20.731 9.162 -20.673 1.00 96.44 137 GLU A O 1
ATOM 1136 N N . GLY A 1 138 ? 18.723 8.480 -21.382 1.00 95.94 138 GLY A N 1
ATOM 1137 C CA . GLY A 1 138 ? 19.222 7.276 -22.054 1.00 95.94 138 GLY A CA 1
ATOM 1138 C C . GLY A 1 138 ? 19.631 6.140 -21.102 1.00 95.94 138 GLY A C 1
ATOM 1139 O O . GLY A 1 138 ? 20.242 5.160 -21.533 1.00 95.94 138 GLY A O 1
ATOM 1140 N N . ASN A 1 139 ? 19.276 6.211 -19.813 1.00 96.69 139 ASN A N 1
ATOM 1141 C CA . ASN A 1 139 ? 19.575 5.178 -18.820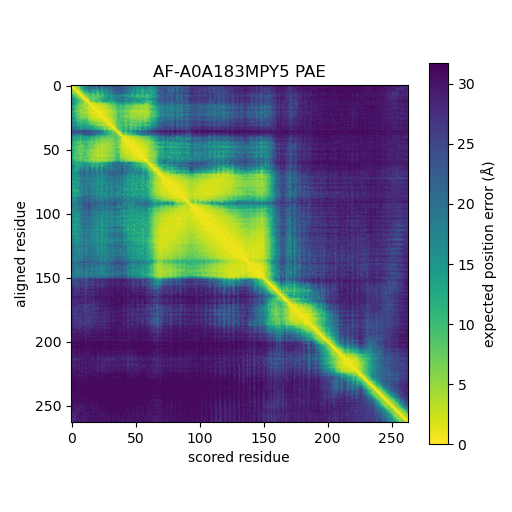 1.00 96.69 139 ASN A CA 1
ATOM 1142 C C . ASN A 1 139 ? 18.614 3.982 -18.945 1.00 96.69 139 ASN A C 1
ATOM 1144 O O . ASN A 1 139 ? 17.665 3.801 -18.174 1.00 96.69 139 ASN A O 1
ATOM 1148 N N . MET A 1 140 ? 18.884 3.130 -19.934 1.00 95.56 140 MET A N 1
ATOM 1149 C CA . MET A 1 140 ? 18.002 2.023 -20.311 1.00 95.56 140 MET A CA 1
ATOM 1150 C C . MET A 1 140 ? 17.815 0.979 -19.202 1.00 95.56 140 MET A C 1
ATOM 1152 O O . MET A 1 140 ? 16.737 0.399 -19.062 1.00 95.56 140 MET A O 1
ATOM 1156 N N . LYS A 1 141 ? 18.842 0.767 -18.368 1.00 95.31 141 LYS A N 1
ATOM 1157 C CA . LYS A 1 141 ? 18.783 -0.176 -17.242 1.00 95.31 141 LYS A CA 1
ATOM 1158 C C . LYS A 1 141 ? 17.755 0.272 -16.202 1.00 95.31 141 LYS A C 1
ATOM 1160 O O . LYS A 1 141 ? 16.889 -0.512 -15.816 1.00 95.31 141 LYS A O 1
ATOM 1165 N N . GLN A 1 142 ? 17.811 1.539 -15.784 1.00 95.06 142 GLN A N 1
ATOM 1166 C CA . GLN A 1 142 ? 16.848 2.083 -14.823 1.00 95.06 142 GLN A CA 1
ATOM 1167 C C . GLN A 1 142 ? 15.430 2.144 -15.398 1.00 95.06 142 GLN A C 1
ATOM 1169 O O . GLN A 1 142 ? 14.472 1.824 -14.687 1.00 95.06 142 GLN A O 1
ATOM 1174 N N . LEU A 1 143 ? 15.287 2.491 -16.680 1.00 95.69 143 LEU A N 1
ATOM 1175 C CA . LEU A 1 143 ? 13.995 2.476 -17.367 1.00 95.69 143 LEU A CA 1
ATOM 1176 C C . LEU A 1 143 ? 13.363 1.075 -17.348 1.00 95.69 143 LEU A C 1
ATOM 1178 O O . LEU A 1 143 ? 12.190 0.921 -17.002 1.00 95.69 143 LEU A O 1
ATOM 1182 N N . TYR A 1 144 ? 14.139 0.038 -17.667 1.00 91.56 144 TYR A N 1
ATOM 1183 C CA . TYR A 1 144 ? 13.655 -1.339 -17.643 1.00 91.56 144 TYR A CA 1
ATOM 1184 C C . TYR A 1 144 ? 13.270 -1.792 -16.228 1.00 91.56 144 TYR A C 1
ATOM 1186 O O . TYR A 1 144 ? 12.174 -2.315 -16.024 1.00 91.56 144 TYR A O 1
ATOM 1194 N N . ASP A 1 145 ? 14.122 -1.546 -15.229 1.00 92.06 145 ASP A N 1
ATOM 1195 C CA . ASP A 1 145 ? 13.864 -1.959 -13.845 1.00 92.06 145 ASP A CA 1
ATOM 1196 C C . ASP A 1 145 ? 12.624 -1.274 -13.245 1.00 92.06 145 ASP A C 1
ATOM 1198 O O . ASP A 1 145 ? 11.836 -1.907 -12.533 1.00 92.06 145 ASP A O 1
ATOM 1202 N N . THR A 1 146 ? 12.419 0.015 -13.530 1.00 92.56 146 THR A N 1
ATOM 1203 C CA . THR A 1 146 ? 11.237 0.776 -13.082 1.00 92.56 146 THR A CA 1
ATOM 1204 C C . THR A 1 146 ? 9.966 0.320 -13.796 1.00 92.56 146 THR A C 1
ATOM 1206 O O . THR A 1 146 ? 8.963 0.038 -13.135 1.00 92.56 146 THR A O 1
ATOM 1209 N N . THR A 1 147 ? 10.021 0.124 -15.114 1.00 90.62 147 THR A N 1
ATOM 1210 C CA . THR A 1 147 ? 8.903 -0.418 -15.904 1.00 90.62 147 THR A CA 1
ATOM 1211 C C . THR A 1 147 ? 8.529 -1.825 -15.434 1.00 90.62 147 THR A C 1
ATOM 1213 O O . THR A 1 147 ? 7.352 -2.137 -15.243 1.00 90.62 147 THR A O 1
ATOM 1216 N N . LYS A 1 148 ? 9.522 -2.667 -15.125 1.00 89.69 148 LYS A N 1
ATOM 1217 C CA . LYS A 1 148 ? 9.315 -4.003 -14.553 1.00 89.69 148 LYS A CA 1
ATOM 1218 C C . LYS A 1 148 ? 8.620 -3.936 -13.188 1.00 89.69 148 LYS A C 1
ATOM 1220 O O . LYS A 1 148 ? 7.690 -4.709 -12.953 1.00 89.69 148 LYS A O 1
ATOM 1225 N N . LYS A 1 149 ? 8.998 -2.993 -12.313 1.00 88.69 149 LYS A N 1
ATOM 1226 C CA . LYS A 1 149 ? 8.312 -2.751 -11.024 1.00 88.69 149 LYS A CA 1
ATOM 1227 C C . LYS A 1 149 ? 6.857 -2.297 -11.213 1.00 88.69 149 LYS A C 1
ATOM 1229 O O . LYS A 1 149 ? 5.986 -2.788 -10.494 1.00 88.69 149 LYS A O 1
ATOM 1234 N N . LEU A 1 150 ? 6.588 -1.417 -12.182 1.00 86.56 150 LEU A N 1
ATOM 1235 C CA . LEU A 1 150 ? 5.238 -0.938 -12.516 1.00 86.56 150 LEU A CA 1
ATOM 1236 C C . LEU A 1 150 ? 4.347 -2.043 -13.102 1.00 86.56 150 LEU A C 1
ATOM 1238 O O . LEU A 1 150 ? 3.182 -2.164 -12.729 1.00 86.56 150 LEU A O 1
ATOM 1242 N N . SER A 1 151 ? 4.909 -2.887 -13.969 1.00 80.44 151 SER A N 1
ATOM 1243 C CA . SER A 1 151 ? 4.186 -3.912 -14.740 1.00 80.44 151 SER A CA 1
ATOM 1244 C C . SER A 1 151 ? 3.628 -5.087 -13.928 1.00 80.44 151 SER A C 1
ATOM 1246 O O . SER A 1 151 ? 2.961 -5.937 -14.507 1.00 80.44 151 SER A O 1
ATOM 1248 N N . ARG A 1 152 ? 3.904 -5.139 -12.612 1.00 66.38 152 ARG A N 1
ATOM 1249 C CA . ARG A 1 152 ? 3.318 -6.031 -11.590 1.00 66.38 152 ARG A CA 1
ATOM 1250 C C . ARG A 1 152 ? 2.857 -7.395 -12.143 1.00 66.38 152 ARG A C 1
ATOM 1252 O O . ARG A 1 152 ? 1.729 -7.483 -12.599 1.00 66.38 152 ARG A O 1
ATOM 1259 N N . LYS A 1 153 ? 3.704 -8.442 -12.060 1.00 57.31 153 LYS A N 1
ATOM 1260 C CA . LYS A 1 153 ? 3.460 -9.846 -12.505 1.00 57.31 153 LYS A CA 1
ATOM 1261 C C . LYS A 1 153 ? 2.062 -10.071 -13.109 1.00 57.31 153 LYS A C 1
ATOM 1263 O O . LYS A 1 153 ? 1.120 -10.418 -12.398 1.00 57.31 153 LYS A O 1
ATOM 1268 N N . TYR A 1 154 ? 1.942 -9.864 -14.417 1.00 54.66 154 TYR A N 1
ATOM 1269 C CA . TYR A 1 154 ? 0.750 -10.246 -15.160 1.00 54.66 154 TYR A CA 1
ATOM 1270 C C . TYR A 1 154 ? 0.623 -11.773 -15.084 1.00 54.66 154 TYR A C 1
ATOM 1272 O O . TYR A 1 154 ? 1.382 -12.495 -15.733 1.00 54.66 154 TYR A O 1
ATOM 1280 N N . ASN A 1 155 ? -0.298 -12.280 -14.262 1.00 60.12 155 ASN A N 1
ATOM 1281 C CA . ASN A 1 155 ? -0.713 -13.674 -14.351 1.00 60.12 155 ASN A CA 1
ATOM 1282 C C . ASN A 1 155 ? -1.466 -13.799 -15.672 1.00 60.12 155 ASN A C 1
ATOM 1284 O O . ASN A 1 155 ? -2.628 -13.406 -15.763 1.00 60.12 155 ASN A O 1
ATOM 1288 N N . LYS A 1 156 ? -0.782 -14.274 -16.718 1.00 61.41 156 LYS A N 1
ATOM 1289 C CA . LYS A 1 156 ? -1.441 -14.587 -17.985 1.00 61.41 156 LYS A CA 1
ATOM 1290 C C . LYS A 1 156 ? -2.562 -15.584 -17.666 1.00 61.41 156 LYS A C 1
ATOM 1292 O O . LYS A 1 156 ? -2.243 -16.643 -17.121 1.00 61.41 156 LYS A O 1
ATOM 1297 N N . PRO A 1 157 ? -3.842 -15.288 -17.959 1.00 60.28 157 PRO A N 1
ATOM 1298 C CA . PRO A 1 157 ? -4.857 -16.326 -17.900 1.00 60.28 157 PRO A CA 1
ATOM 1299 C C . PRO A 1 157 ? -4.419 -17.436 -18.857 1.00 60.28 157 PRO A C 1
ATOM 1301 O O . PRO A 1 157 ? -3.979 -17.166 -19.981 1.00 60.28 157 PRO A O 1
ATOM 1304 N N . LYS A 1 158 ? -4.451 -18.679 -18.375 1.00 58.12 158 LYS A N 1
ATOM 1305 C CA . LYS A 1 158 ? -4.051 -19.843 -19.160 1.00 58.12 158 LYS A CA 1
ATOM 1306 C C . LYS A 1 158 ? -4.953 -19.898 -20.394 1.00 58.12 158 LYS A C 1
ATOM 1308 O O . LYS A 1 158 ? -6.173 -19.917 -20.253 1.00 58.12 158 LYS A O 1
ATOM 1313 N N . ARG A 1 159 ? -4.368 -19.843 -21.594 1.00 60.16 159 ARG A N 1
ATOM 1314 C CA . ARG A 1 159 ? -5.147 -19.931 -22.834 1.00 60.16 159 ARG A CA 1
ATOM 1315 C C . ARG A 1 159 ? -5.596 -21.391 -22.995 1.00 60.16 159 ARG A C 1
ATOM 1317 O O . ARG A 1 159 ? -4.722 -22.259 -23.022 1.00 60.16 159 ARG A O 1
ATOM 1324 N N . PRO A 1 160 ? -6.904 -21.690 -23.035 1.00 58.78 160 PRO A N 1
ATOM 1325 C CA . PRO A 1 160 ? -7.364 -23.026 -23.384 1.00 58.78 160 PRO A CA 1
ATOM 1326 C C . PRO A 1 160 ? -6.963 -23.320 -24.834 1.00 58.78 160 PRO A C 1
ATOM 1328 O O . PRO A 1 160 ? -7.173 -22.488 -25.719 1.00 58.78 160 PRO A O 1
ATOM 1331 N N . VAL A 1 161 ? -6.344 -24.478 -25.051 1.00 57.47 161 VAL A N 1
ATOM 1332 C CA . VAL A 1 161 ? -6.131 -25.054 -26.383 1.00 57.47 161 VAL A CA 1
ATOM 1333 C C . VAL A 1 161 ? -7.448 -25.727 -26.771 1.00 57.47 161 VAL A C 1
ATOM 1335 O O . VAL A 1 161 ? -8.074 -26.369 -25.925 1.00 57.47 161 VAL A O 1
ATOM 1338 N N . LYS A 1 162 ? -7.916 -25.493 -27.999 1.00 57.44 162 LYS A N 1
ATOM 1339 C CA . LYS A 1 162 ? -9.110 -26.152 -28.535 1.00 57.44 162 LYS A CA 1
ATOM 1340 C C . LYS A 1 162 ? -8.663 -27.366 -29.337 1.00 57.44 162 LYS A C 1
ATOM 1342 O O . LYS A 1 162 ? -7.801 -27.220 -30.196 1.00 57.44 162 LYS A O 1
ATOM 1347 N N . GLU A 1 163 ? -9.260 -28.505 -29.039 1.00 56.72 163 GLU A N 1
ATOM 1348 C CA . GLU A 1 163 ? -9.183 -29.725 -29.842 1.00 56.72 163 GLU A CA 1
ATOM 1349 C C . GLU A 1 163 ? -10.255 -29.694 -30.950 1.00 56.72 163 GLU A C 1
ATOM 1351 O O . GLU A 1 163 ? -11.170 -28.858 -30.896 1.00 56.72 163 GLU A O 1
ATOM 1356 N N . GLU A 1 164 ? -10.149 -30.577 -31.949 1.00 60.66 164 GLU A N 1
ATOM 1357 C CA . GLU A 1 164 ? -11.051 -30.649 -33.114 1.00 60.66 164 GLU A CA 1
ATOM 1358 C C . GLU A 1 164 ? -12.542 -30.756 -32.733 1.00 60.66 164 GLU A C 1
ATOM 1360 O O . GLU A 1 164 ? -13.398 -30.209 -33.427 1.00 60.66 164 GLU A O 1
ATOM 1365 N N . GLU A 1 165 ? -12.871 -31.331 -31.570 1.00 57.22 165 GLU A N 1
ATOM 1366 C CA . GLU A 1 165 ? -14.251 -31.464 -31.075 1.00 57.22 165 GLU A CA 1
ATOM 1367 C C . GLU A 1 165 ? -14.831 -30.211 -30.380 1.00 57.22 165 GLU A C 1
ATOM 1369 O O . GLU A 1 165 ? -15.885 -30.267 -29.742 1.00 57.22 165 GLU A O 1
ATOM 1374 N N . CYS A 1 166 ? -14.172 -29.050 -30.466 1.00 46.06 166 CYS A N 1
ATOM 1375 C CA . CYS A 1 166 ? -14.655 -27.781 -29.896 1.00 46.06 166 CYS A CA 1
ATOM 1376 C C . CYS A 1 166 ? -14.887 -27.763 -28.362 1.00 46.06 166 CYS A C 1
ATOM 1378 O O . CYS A 1 166 ? -15.511 -26.824 -27.854 1.00 46.06 166 CYS A O 1
ATOM 1380 N N . LYS A 1 167 ? -14.353 -28.716 -27.587 1.00 60.59 167 LYS A N 1
ATOM 1381 C CA . LYS A 1 167 ? -14.379 -28.674 -26.110 1.00 60.59 167 LYS A CA 1
ATOM 1382 C C . LYS A 1 167 ? -13.144 -27.931 -25.563 1.00 60.59 167 LYS A C 1
ATOM 1384 O O . LYS A 1 167 ? -12.023 -28.217 -25.979 1.00 60.59 167 LYS A O 1
ATOM 1389 N N . PRO A 1 168 ? -13.297 -26.944 -24.656 1.00 50.03 168 PRO A N 1
ATOM 1390 C CA . PRO A 1 168 ? -12.157 -26.202 -24.117 1.00 50.03 168 PRO A CA 1
ATOM 1391 C C . PRO A 1 168 ? -11.405 -27.009 -23.046 1.00 50.03 168 PRO A C 1
ATOM 1393 O O . PRO A 1 168 ? -11.942 -27.264 -21.970 1.00 50.03 168 PRO A O 1
ATOM 1396 N N . ILE A 1 169 ? -10.133 -27.337 -23.301 1.00 59.53 169 ILE A N 1
ATOM 1397 C CA . ILE A 1 169 ? -9.270 -28.050 -22.347 1.00 59.53 169 ILE A CA 1
ATOM 1398 C C . ILE A 1 169 ? -8.641 -27.054 -21.362 1.00 59.53 169 ILE A C 1
ATOM 1400 O O . ILE A 1 169 ? -7.751 -26.263 -21.707 1.00 59.53 169 ILE A O 1
ATOM 1404 N N . THR A 1 170 ? -9.090 -27.094 -20.106 1.00 57.78 170 THR A N 1
ATOM 1405 C CA . THR A 1 170 ? -8.575 -26.250 -19.013 1.00 57.78 170 THR A CA 1
ATOM 1406 C C . THR A 1 170 ? -7.400 -26.885 -18.254 1.00 57.78 170 THR A C 1
ATOM 1408 O O . THR A 1 170 ? -6.571 -26.167 -17.679 1.00 57.78 170 THR A O 1
ATOM 1411 N N . GLU A 1 171 ? -7.259 -28.214 -18.284 1.00 73.75 171 GLU A N 1
ATOM 1412 C CA . GLU A 1 171 ? -6.285 -28.976 -17.488 1.00 73.75 171 GLU A CA 1
ATOM 1413 C C . GLU A 1 171 ? -4.879 -29.038 -18.129 1.00 73.75 171 GLU A C 1
ATOM 1415 O O . GLU A 1 171 ? -4.727 -29.051 -19.346 1.00 73.75 171 GLU A O 1
ATOM 1420 N N . ILE A 1 172 ? -3.804 -28.971 -17.322 1.00 69.50 172 ILE A N 1
ATOM 1421 C CA . ILE A 1 172 ? -2.407 -28.927 -17.828 1.00 69.50 172 ILE A CA 1
ATOM 1422 C C . ILE A 1 172 ? -1.986 -30.268 -18.437 1.00 69.50 172 ILE A C 1
ATOM 1424 O O . ILE A 1 172 ? -1.291 -30.271 -19.449 1.00 69.50 172 ILE A O 1
ATOM 1428 N N . GLN A 1 173 ? -2.398 -31.381 -17.827 1.00 72.88 173 GLN A N 1
ATOM 1429 C CA . GLN A 1 173 ? -2.026 -32.720 -18.288 1.00 72.88 173 GLN A CA 1
ATOM 1430 C C . GLN A 1 173 ? -2.661 -33.028 -19.644 1.00 72.88 173 GLN A C 1
ATOM 1432 O O . GLN A 1 173 ? -1.960 -33.397 -20.576 1.00 72.88 173 GLN A O 1
ATOM 1437 N N . GLN A 1 174 ? -3.952 -32.731 -19.801 1.00 70.19 174 GLN A N 1
ATOM 1438 C CA . GLN A 1 174 ? -4.657 -32.910 -21.071 1.00 70.19 174 GLN A CA 1
ATOM 1439 C C . GLN A 1 174 ? -4.073 -32.048 -22.200 1.00 70.19 174 GLN A C 1
ATOM 1441 O O . GLN A 1 174 ? -3.901 -32.536 -23.309 1.00 70.19 174 GLN A O 1
ATOM 1446 N N . GLN A 1 175 ? -3.673 -30.797 -21.924 1.00 69.75 175 GLN A N 1
ATOM 1447 C CA . GLN A 1 175 ? -2.977 -29.984 -22.932 1.00 69.75 175 GLN A CA 1
ATOM 1448 C C . GLN A 1 175 ? -1.647 -30.609 -23.367 1.00 69.75 175 GLN A C 1
ATOM 1450 O O . GLN A 1 175 ? -1.305 -30.528 -24.540 1.00 69.75 175 GLN A O 1
ATOM 1455 N N . ARG A 1 176 ? -0.882 -31.206 -22.443 1.00 76.62 176 ARG A N 1
ATOM 1456 C CA . ARG A 1 176 ? 0.375 -31.884 -22.790 1.00 76.62 176 ARG A CA 1
ATOM 1457 C C . ARG A 1 176 ? 0.123 -33.116 -23.647 1.00 76.62 176 ARG A C 1
ATOM 1459 O O . ARG A 1 176 ? 0.839 -33.283 -24.622 1.00 76.62 176 ARG A O 1
ATOM 1466 N N . ASN A 1 177 ? -0.893 -33.907 -23.320 1.00 76.94 177 ASN A N 1
ATOM 1467 C CA . ASN A 1 177 ? -1.253 -35.089 -24.098 1.00 76.94 177 ASN A CA 1
ATOM 1468 C C . ASN A 1 177 ? -1.682 -34.707 -25.522 1.00 76.94 177 ASN A C 1
ATOM 1470 O O . ASN A 1 177 ? -1.127 -35.249 -26.466 1.00 76.94 177 ASN A O 1
ATOM 1474 N N . GLY A 1 178 ? -2.519 -33.675 -25.687 1.00 75.94 178 GLY A N 1
ATOM 1475 C CA . GLY A 1 178 ? -2.882 -33.184 -27.023 1.00 75.94 178 GLY A CA 1
ATOM 1476 C C . GLY A 1 178 ? -1.688 -32.643 -27.825 1.00 75.94 178 GLY A C 1
ATOM 1477 O O . GLY A 1 178 ? -1.628 -32.808 -29.039 1.00 75.94 178 GLY A O 1
ATOM 1478 N N . TRP A 1 179 ? -0.689 -32.034 -27.168 1.00 75.44 179 TRP A N 1
ATOM 1479 C CA . TRP A 1 179 ? 0.566 -31.678 -27.845 1.00 75.44 179 TRP A CA 1
ATOM 1480 C C . TRP A 1 179 ? 1.380 -32.912 -28.247 1.00 75.44 179 TRP A C 1
ATOM 1482 O O . TRP A 1 179 ? 1.956 -32.904 -29.329 1.00 75.44 179 TRP A O 1
ATOM 1492 N N . VAL A 1 180 ? 1.449 -33.942 -27.398 1.00 79.94 180 VAL A N 1
ATOM 1493 C CA . VAL A 1 180 ? 2.151 -35.197 -27.711 1.00 79.94 180 VAL A CA 1
ATOM 1494 C C . VAL A 1 180 ? 1.518 -35.861 -28.929 1.00 79.94 180 VAL A C 1
ATOM 1496 O O . VAL A 1 180 ? 2.241 -36.138 -29.876 1.00 79.94 180 VAL A O 1
ATOM 1499 N N . GLU A 1 181 ? 0.194 -36.006 -28.950 1.00 79.56 181 GLU A N 1
ATOM 1500 C CA . GLU A 1 181 ? -0.547 -36.606 -30.066 1.00 79.56 181 GLU A CA 1
ATOM 1501 C C . GLU A 1 181 ? -0.374 -35.806 -31.366 1.00 79.56 181 GLU A C 1
ATOM 1503 O O . GLU A 1 181 ? -0.020 -36.375 -32.395 1.00 79.56 181 GLU A O 1
ATOM 1508 N N . TYR A 1 182 ? -0.501 -34.473 -31.317 1.00 76.12 182 TYR A N 1
ATOM 1509 C CA . TYR A 1 182 ? -0.273 -33.613 -32.486 1.00 76.12 182 TYR A CA 1
ATOM 1510 C C . TYR A 1 182 ? 1.150 -33.746 -33.050 1.00 76.12 182 TYR A C 1
ATOM 1512 O O . TYR A 1 182 ? 1.348 -33.803 -34.265 1.00 76.12 182 TYR A O 1
ATOM 1520 N N . PHE A 1 183 ? 2.166 -33.768 -32.181 1.00 78.06 183 PHE A N 1
ATOM 1521 C CA . PHE A 1 183 ? 3.549 -33.931 -32.630 1.00 78.06 183 PHE A CA 1
ATOM 1522 C C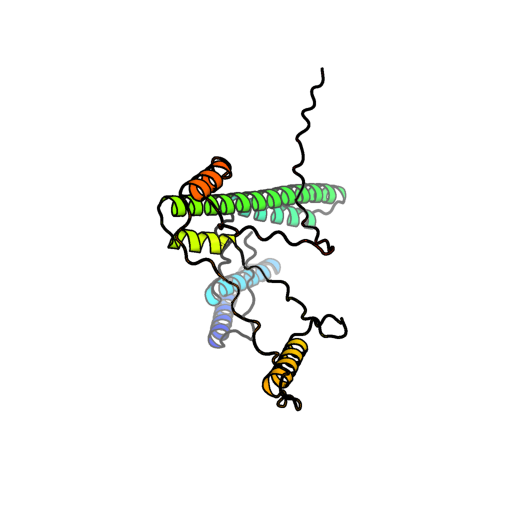 . PHE A 1 183 ? 3.834 -35.352 -33.116 1.00 78.06 183 PHE A C 1
ATOM 1524 O O . PHE A 1 183 ? 4.622 -35.511 -34.044 1.00 78.06 183 PHE A O 1
ATOM 1531 N N . GLU A 1 184 ? 3.200 -36.364 -32.532 1.00 81.81 184 GLU A N 1
ATOM 1532 C CA . GLU A 1 184 ? 3.308 -37.751 -32.974 1.00 81.81 184 GLU A CA 1
ATOM 1533 C C . GLU A 1 184 ? 2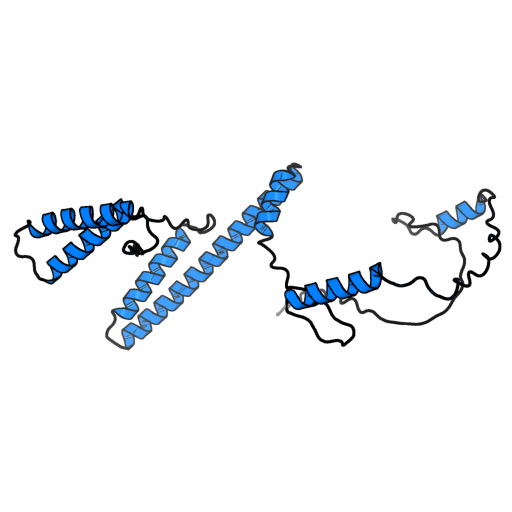.703 -37.931 -34.370 1.00 81.81 184 GLU A C 1
ATOM 1535 O O . GLU A 1 184 ? 3.357 -38.494 -35.244 1.00 81.81 184 GLU A O 1
ATOM 1540 N N . GLU A 1 185 ? 1.523 -37.365 -34.628 1.00 79.62 185 GLU A N 1
ATOM 1541 C CA . GLU A 1 185 ? 0.892 -37.374 -35.951 1.00 79.62 185 GLU A CA 1
ATOM 1542 C C . GLU A 1 185 ? 1.725 -36.606 -36.988 1.00 79.62 185 GLU A C 1
ATOM 1544 O O . GLU A 1 185 ? 1.951 -37.087 -38.102 1.00 79.62 185 GLU A O 1
ATOM 1549 N N . LEU A 1 186 ? 2.228 -35.422 -36.623 1.00 76.44 186 LEU A N 1
ATOM 1550 C CA . LEU A 1 186 ? 3.014 -34.587 -37.528 1.00 76.44 186 LEU A CA 1
ATOM 1551 C C . LEU A 1 186 ? 4.353 -35.235 -37.903 1.00 76.44 186 LEU A C 1
ATOM 1553 O O . LEU A 1 186 ? 4.761 -35.169 -39.064 1.00 76.44 186 LEU A O 1
ATOM 1557 N N . LEU A 1 187 ? 5.057 -35.817 -36.927 1.00 77.50 187 LEU A N 1
ATOM 1558 C CA . LEU A 1 187 ? 6.404 -36.359 -37.120 1.00 77.50 187 LEU A CA 1
ATOM 1559 C C . LEU A 1 187 ? 6.397 -37.789 -37.667 1.00 77.50 187 LEU A C 1
ATOM 1561 O O . LEU A 1 187 ? 7.345 -38.162 -38.355 1.00 77.50 187 LEU A O 1
ATOM 1565 N N . ASN A 1 188 ? 5.336 -38.562 -37.419 1.00 83.81 188 ASN A N 1
ATOM 1566 C CA . ASN A 1 188 ? 5.212 -39.945 -37.886 1.00 83.81 188 ASN A CA 1
ATOM 1567 C C . ASN A 1 188 ? 4.254 -40.102 -39.074 1.00 83.81 188 ASN A C 1
ATOM 1569 O O . ASN A 1 188 ? 3.827 -41.218 -39.379 1.00 83.81 188 ASN A O 1
ATOM 1573 N N . ARG A 1 189 ? 3.914 -39.009 -39.771 1.00 74.75 189 ARG A N 1
ATOM 1574 C CA . ARG A 1 189 ? 3.070 -39.070 -40.967 1.00 74.75 189 ARG A CA 1
ATOM 1575 C C . ARG A 1 189 ? 3.722 -39.981 -42.022 1.00 74.75 189 ARG A C 1
ATOM 1577 O O . ARG A 1 189 ? 4.824 -39.668 -42.481 1.00 74.75 189 ARG A O 1
ATOM 1584 N N . PRO A 1 190 ? 3.065 -41.075 -42.452 1.00 73.31 190 PRO A N 1
ATOM 1585 C CA . PRO A 1 190 ? 3.610 -41.935 -43.493 1.00 73.31 190 PRO A CA 1
ATOM 1586 C C . PRO A 1 190 ? 3.749 -41.151 -44.801 1.00 73.31 190 PRO A C 1
ATOM 1588 O O . PRO A 1 190 ? 2.959 -40.245 -45.086 1.00 73.31 190 PRO A O 1
ATOM 1591 N N . ALA A 1 191 ? 4.763 -41.501 -45.597 1.00 68.75 191 ALA A N 1
ATOM 1592 C CA . ALA A 1 191 ? 4.976 -40.883 -46.899 1.00 68.75 191 ALA A CA 1
ATOM 1593 C C . ALA A 1 191 ? 3.677 -40.972 -47.726 1.00 68.75 191 ALA A C 1
ATOM 1595 O O . ALA A 1 191 ? 3.076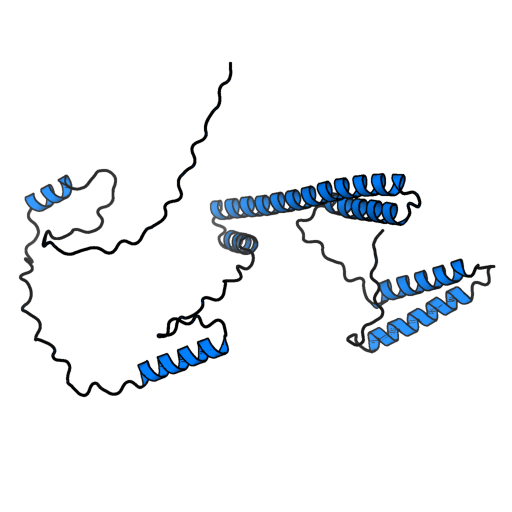 -42.050 -47.788 1.00 68.75 191 ALA A O 1
ATOM 1596 N N . PRO A 1 192 ? 3.202 -39.862 -48.323 1.00 70.38 192 PRO A N 1
ATOM 1597 C CA . PRO A 1 192 ? 1.982 -39.882 -49.114 1.00 70.38 192 PRO A CA 1
ATOM 1598 C C . PRO A 1 192 ? 2.126 -40.916 -50.234 1.00 70.38 192 PRO A C 1
ATOM 1600 O O . PRO A 1 192 ? 3.085 -40.894 -51.000 1.00 70.38 192 PRO A O 1
ATOM 1603 N N . MET A 1 193 ? 1.173 -41.846 -50.291 1.00 68.50 193 MET A N 1
ATOM 1604 C CA . MET A 1 193 ? 1.215 -43.021 -51.170 1.00 68.50 193 MET A CA 1
ATOM 1605 C C . MET A 1 193 ? 1.086 -42.659 -52.658 1.00 68.50 193 MET A C 1
ATOM 1607 O O . MET A 1 193 ? 1.471 -43.439 -53.524 1.00 68.50 193 MET A O 1
ATOM 1611 N N . ASN A 1 194 ? 0.595 -41.453 -52.945 1.00 74.38 194 ASN A N 1
ATOM 1612 C CA . ASN A 1 194 ? 0.575 -40.881 -54.280 1.00 74.38 194 ASN A CA 1
ATOM 1613 C C . ASN A 1 194 ? 1.681 -39.819 -54.378 1.00 74.38 194 ASN A C 1
ATOM 1615 O O . ASN A 1 194 ? 1.727 -38.935 -53.511 1.00 74.38 194 ASN A O 1
ATOM 1619 N N . PRO A 1 195 ? 2.553 -39.862 -55.404 1.00 72.62 195 PRO A N 1
ATOM 1620 C CA . PRO A 1 195 ? 3.467 -38.760 -55.664 1.00 72.62 195 PRO A CA 1
ATOM 1621 C C . PRO A 1 195 ? 2.654 -37.464 -55.839 1.00 72.62 195 PRO A C 1
ATOM 1623 O O . PRO A 1 195 ? 1.586 -37.503 -56.458 1.00 72.62 195 PRO A O 1
ATOM 1626 N N . PRO A 1 196 ? 3.107 -36.323 -55.287 1.00 68.81 196 PRO A N 1
ATOM 1627 C CA . PRO A 1 196 ? 2.453 -35.043 -55.519 1.00 68.81 196 PRO A CA 1
ATOM 1628 C C . PRO A 1 196 ? 2.396 -34.769 -57.023 1.00 68.81 196 PRO A C 1
ATOM 1630 O O . PRO A 1 196 ? 3.433 -34.777 -57.687 1.00 68.81 196 PRO A O 1
ATOM 1633 N N . ASP A 1 197 ? 1.198 -34.529 -57.552 1.00 62.75 197 ASP A N 1
ATOM 1634 C CA . ASP A 1 197 ? 1.003 -34.116 -58.941 1.00 62.75 197 ASP A CA 1
ATOM 1635 C C . ASP A 1 197 ? 1.430 -32.646 -59.072 1.00 62.75 197 ASP A C 1
ATOM 1637 O O . ASP A 1 197 ? 0.639 -31.709 -58.941 1.00 62.75 197 ASP A O 1
ATOM 1641 N N . ILE A 1 198 ? 2.744 -32.434 -59.173 1.00 61.25 198 ILE A N 1
ATOM 1642 C CA . ILE A 1 198 ? 3.331 -31.114 -59.382 1.00 61.25 198 ILE A CA 1
ATOM 1643 C C . ILE A 1 198 ? 3.180 -30.820 -60.870 1.00 61.25 198 ILE A C 1
ATOM 1645 O O . ILE A 1 198 ? 4.017 -31.220 -61.680 1.00 61.25 198 ILE A O 1
ATOM 1649 N N . ALA A 1 199 ? 2.110 -30.112 -61.229 1.00 66.62 199 ALA A N 1
ATOM 1650 C CA . ALA A 1 199 ? 2.003 -29.508 -62.548 1.00 66.62 199 ALA A CA 1
ATOM 1651 C C . ALA A 1 199 ? 3.273 -28.680 -62.808 1.00 66.62 199 ALA A C 1
ATOM 1653 O O . ALA A 1 199 ? 3.642 -27.823 -61.997 1.00 66.62 199 ALA A O 1
ATOM 1654 N N . ALA A 1 200 ? 3.971 -28.982 -63.907 1.00 62.22 200 ALA A N 1
ATOM 1655 C CA . ALA A 1 200 ? 5.199 -28.298 -64.289 1.00 62.22 200 ALA A CA 1
ATOM 1656 C C . ALA A 1 200 ? 4.971 -26.781 -64.283 1.00 62.22 200 ALA A C 1
ATOM 1658 O O . ALA A 1 200 ? 3.967 -26.304 -64.817 1.00 62.22 200 ALA A O 1
ATOM 1659 N N . ALA A 1 201 ? 5.888 -26.044 -63.648 1.00 60.16 201 ALA A N 1
ATOM 1660 C CA . ALA A 1 201 ? 5.791 -24.600 -63.497 1.00 60.16 201 ALA A CA 1
ATOM 1661 C C . ALA A 1 201 ? 5.474 -23.951 -64.851 1.00 60.16 201 ALA A C 1
ATOM 1663 O O . ALA A 1 201 ? 6.209 -24.125 -65.825 1.00 60.16 201 ALA A O 1
ATOM 1664 N N . HIS A 1 202 ? 4.349 -23.238 -64.914 1.00 57.28 202 HIS A N 1
ATOM 1665 C CA . HIS A 1 202 ? 4.001 -22.449 -66.083 1.00 57.28 202 HIS A CA 1
ATOM 1666 C C . HIS A 1 202 ? 5.110 -21.423 -66.330 1.00 57.28 202 HIS A C 1
ATOM 1668 O O . HIS A 1 202 ? 5.558 -20.755 -65.400 1.00 57.28 202 HIS A O 1
ATOM 1674 N N . THR A 1 203 ? 5.536 -21.379 -67.591 1.00 59.47 203 THR A N 1
ATOM 1675 C CA . THR A 1 203 ? 6.536 -20.512 -68.216 1.00 59.47 203 THR A CA 1
ATOM 1676 C C . THR A 1 203 ? 6.706 -19.171 -67.509 1.00 59.47 203 THR A C 1
ATOM 1678 O O . THR A 1 203 ? 5.714 -18.490 -67.240 1.00 59.47 203 THR A O 1
ATOM 1681 N N . ASP A 1 204 ? 7.966 -18.795 -67.259 1.00 58.81 204 ASP A N 1
ATOM 1682 C CA . ASP A 1 204 ? 8.350 -17.497 -66.708 1.00 58.81 204 ASP A CA 1
ATOM 1683 C C . ASP A 1 204 ? 7.538 -16.382 -67.372 1.00 58.81 204 ASP A C 1
ATOM 1685 O O . ASP A 1 204 ? 7.582 -16.187 -68.591 1.00 58.81 204 ASP A O 1
ATOM 1689 N N . LEU A 1 205 ? 6.747 -15.672 -66.563 1.00 63.25 205 LEU A N 1
ATOM 1690 C CA . LEU A 1 205 ? 6.038 -14.485 -67.019 1.00 63.25 205 LEU A CA 1
ATOM 1691 C C . LEU A 1 205 ? 7.074 -13.533 -67.628 1.00 63.25 205 LEU A C 1
ATOM 1693 O O . LEU A 1 205 ? 8.126 -13.344 -67.010 1.00 63.25 205 LEU A O 1
ATOM 1697 N N . PRO A 1 206 ? 6.806 -12.917 -68.793 1.00 59.19 206 PRO A N 1
ATOM 1698 C CA . PRO A 1 206 ? 7.727 -11.971 -69.399 1.00 59.19 206 PRO A CA 1
ATOM 1699 C C . PRO A 1 206 ? 7.839 -10.753 -68.479 1.00 59.19 206 PRO A C 1
ATOM 1701 O O . PRO A 1 206 ? 7.036 -9.822 -68.529 1.00 59.19 206 PRO A O 1
ATOM 1704 N N . MET A 1 207 ? 8.815 -10.792 -67.578 1.00 56.69 207 MET A N 1
ATOM 1705 C CA . MET A 1 207 ? 9.272 -9.625 -66.855 1.00 56.69 207 MET A CA 1
ATOM 1706 C C . MET A 1 207 ? 10.072 -8.798 -67.849 1.00 56.69 207 MET A C 1
ATOM 1708 O O . MET A 1 207 ? 11.121 -9.228 -68.327 1.00 56.69 207 MET A O 1
ATOM 1712 N N . ASP A 1 208 ? 9.548 -7.623 -68.177 1.00 65.19 208 ASP A N 1
ATOM 1713 C CA . ASP A 1 208 ? 10.298 -6.628 -68.925 1.00 65.19 208 ASP A CA 1
ATOM 1714 C C . ASP A 1 208 ? 11.478 -6.164 -68.060 1.00 65.19 208 ASP A C 1
ATOM 1716 O O . ASP A 1 208 ? 11.311 -5.457 -67.066 1.00 65.19 208 ASP A O 1
ATOM 1720 N N . VAL A 1 209 ? 12.671 -6.648 -68.403 1.00 67.25 209 VAL A N 1
ATOM 1721 C CA . VAL A 1 209 ? 13.939 -6.309 -67.743 1.00 67.25 209 VAL A CA 1
ATOM 1722 C C . VAL A 1 209 ? 14.509 -4.975 -68.232 1.00 67.25 209 VAL A C 1
ATOM 1724 O O . VAL A 1 209 ? 15.612 -4.598 -67.828 1.00 67.25 209 VAL A O 1
ATOM 1727 N N . ASN A 1 210 ? 13.796 -4.249 -69.100 1.00 77.00 210 ASN A N 1
ATOM 1728 C CA . ASN A 1 210 ? 14.250 -2.948 -69.563 1.00 77.00 210 ASN A CA 1
ATOM 1729 C C . ASN A 1 210 ? 14.150 -1.887 -68.453 1.00 77.00 210 ASN A C 1
ATOM 1731 O O . ASN A 1 210 ? 13.223 -1.894 -67.639 1.00 77.00 210 ASN A O 1
ATOM 1735 N N . PRO A 1 211 ? 15.114 -0.951 -68.396 1.00 74.94 211 PRO A N 1
ATOM 1736 C CA . PRO A 1 211 ? 15.084 0.129 -67.424 1.00 74.94 211 PRO A CA 1
ATOM 1737 C C . PRO A 1 211 ? 13.837 1.008 -67.630 1.00 74.94 211 PRO A C 1
ATOM 1739 O O . PRO A 1 211 ? 13.504 1.331 -68.772 1.00 74.94 211 PRO A O 1
ATOM 1742 N N . PRO A 1 212 ? 13.164 1.434 -66.544 1.00 75.44 212 PRO A N 1
ATOM 1743 C CA . PRO A 1 212 ? 11.934 2.213 -66.631 1.00 75.44 212 PRO A CA 1
ATOM 1744 C C . PRO A 1 212 ? 12.161 3.527 -67.378 1.00 75.44 212 PRO A C 1
ATOM 1746 O O . PRO A 1 212 ? 13.155 4.232 -67.165 1.00 75.44 212 PRO A O 1
ATOM 1749 N N . THR A 1 213 ? 11.217 3.875 -68.247 1.00 80.88 213 THR A N 1
ATOM 1750 C CA . THR A 1 213 ? 11.305 5.084 -69.063 1.00 80.88 213 THR A CA 1
ATOM 1751 C C . THR A 1 213 ? 11.095 6.339 -68.215 1.00 80.88 213 THR A C 1
ATOM 1753 O O . THR A 1 213 ? 10.411 6.348 -67.188 1.00 80.88 213 THR A O 1
ATOM 1756 N N . LYS A 1 214 ? 11.683 7.456 -68.658 1.00 79.50 214 LYS A N 1
ATOM 1757 C CA . LYS A 1 214 ? 11.605 8.755 -67.965 1.00 79.50 214 LYS A CA 1
ATOM 1758 C C . LYS A 1 214 ? 10.163 9.195 -67.679 1.00 79.50 214 LYS A C 1
ATOM 1760 O O . LYS A 1 214 ? 9.887 9.810 -66.645 1.00 79.50 214 LYS A O 1
ATOM 1765 N N . GLU A 1 215 ? 9.253 8.841 -68.575 1.00 76.81 215 GLU A N 1
ATOM 1766 C CA . GLU A 1 215 ? 7.849 9.227 -68.510 1.00 76.81 215 GLU A CA 1
ATOM 1767 C C . GLU A 1 215 ? 7.074 8.377 -67.493 1.00 76.81 215 GLU A C 1
ATOM 1769 O O . GLU A 1 215 ? 6.276 8.925 -66.730 1.00 76.81 215 GLU A O 1
ATOM 1774 N N . GLU A 1 216 ? 7.400 7.089 -67.357 1.00 76.00 216 GLU A N 1
ATOM 1775 C CA . GLU A 1 216 ? 6.873 6.224 -66.291 1.00 76.00 216 GLU A CA 1
ATOM 1776 C C . GLU A 1 216 ? 7.325 6.692 -64.904 1.00 76.00 216 GLU A C 1
ATOM 1778 O O . GLU A 1 216 ? 6.520 6.763 -63.972 1.00 76.00 216 GLU A O 1
ATOM 1783 N N . ILE A 1 217 ? 8.594 7.096 -64.773 1.00 79.00 217 ILE A N 1
ATOM 1784 C CA . ILE A 1 217 ? 9.136 7.641 -63.519 1.00 79.00 217 ILE A CA 1
ATOM 1785 C C . ILE A 1 217 ? 8.399 8.932 -63.137 1.00 79.00 217 ILE A C 1
ATOM 1787 O O . ILE A 1 217 ? 8.014 9.116 -61.980 1.00 79.00 217 ILE A O 1
ATOM 1791 N N . ARG A 1 218 ? 8.147 9.823 -64.105 1.00 77.44 218 ARG A N 1
ATOM 1792 C CA . ARG A 1 218 ? 7.383 11.058 -63.873 1.00 77.44 218 ARG A CA 1
ATOM 1793 C C . ARG A 1 218 ? 5.949 10.780 -63.443 1.00 77.44 218 ARG A C 1
ATOM 1795 O O . ARG A 1 218 ? 5.492 11.392 -62.479 1.00 77.44 218 ARG A O 1
ATOM 1802 N N . MET A 1 219 ? 5.259 9.856 -64.108 1.00 77.25 219 MET A N 1
ATOM 1803 C CA . MET A 1 219 ? 3.894 9.472 -63.738 1.00 77.25 219 MET A CA 1
ATOM 1804 C C . MET A 1 219 ? 3.824 8.832 -62.346 1.00 77.25 219 MET A C 1
ATOM 1806 O O . MET A 1 219 ? 2.889 9.094 -61.592 1.00 77.25 219 MET A O 1
ATOM 1810 N N . ALA A 1 220 ? 4.822 8.033 -61.963 1.00 75.75 220 ALA A N 1
ATOM 1811 C CA . ALA A 1 220 ? 4.878 7.446 -60.628 1.00 75.75 220 ALA A CA 1
ATOM 1812 C C . ALA A 1 220 ? 5.054 8.518 -59.540 1.00 75.75 220 ALA A C 1
ATOM 1814 O O . ALA A 1 220 ? 4.377 8.467 -58.514 1.00 75.75 220 ALA A O 1
ATOM 1815 N N . ILE A 1 221 ? 5.914 9.517 -59.773 1.00 74.88 221 ILE A N 1
ATOM 1816 C CA . ILE A 1 221 ? 6.156 10.614 -58.824 1.00 74.88 221 ILE A CA 1
ATOM 1817 C C . ILE A 1 221 ? 4.904 11.483 -58.641 1.00 74.88 221 ILE A C 1
ATOM 1819 O O . ILE A 1 221 ? 4.590 11.856 -57.509 1.00 74.88 221 ILE A O 1
ATOM 1823 N N . THR A 1 222 ? 4.154 11.773 -59.710 1.00 73.94 222 THR A N 1
ATOM 1824 C CA . THR A 1 222 ? 2.935 12.599 -59.616 1.00 73.94 222 THR A CA 1
ATOM 1825 C C . THR A 1 222 ? 1.792 11.908 -58.871 1.00 73.94 222 THR A C 1
ATOM 1827 O O . THR A 1 222 ? 0.950 12.590 -58.289 1.00 73.94 222 THR A O 1
ATOM 1830 N N . GLN A 1 223 ? 1.768 10.572 -58.823 1.00 67.62 223 GLN A N 1
ATOM 1831 C CA . GLN A 1 223 ? 0.755 9.814 -58.077 1.00 67.62 223 GLN A CA 1
ATOM 1832 C C . GLN A 1 223 ? 1.062 9.653 -56.574 1.00 67.62 223 GLN A C 1
ATOM 1834 O O . GLN A 1 223 ? 0.204 9.182 -55.817 1.00 67.62 223 GLN A O 1
ATOM 1839 N N . ILE A 1 224 ? 2.244 10.058 -56.093 1.00 70.75 224 ILE A N 1
ATOM 1840 C CA . ILE A 1 224 ? 2.596 9.967 -54.668 1.00 70.75 224 ILE A CA 1
ATOM 1841 C C . ILE A 1 224 ? 1.922 11.107 -53.888 1.00 70.75 224 ILE A C 1
ATOM 1843 O O . ILE A 1 224 ? 2.159 12.288 -54.126 1.00 70.75 224 ILE A O 1
ATOM 1847 N N . LYS A 1 225 ? 1.088 10.756 -52.899 1.00 67.31 225 LYS A N 1
ATOM 1848 C CA . LYS A 1 225 ? 0.444 11.736 -52.004 1.00 67.31 225 LYS A CA 1
ATOM 1849 C C . LYS A 1 225 ? 1.482 12.427 -51.108 1.00 67.31 225 LYS A C 1
ATOM 1851 O O . LYS A 1 225 ? 2.348 11.770 -50.529 1.00 67.31 225 LYS A O 1
ATOM 1856 N N . SER A 1 226 ? 1.359 13.744 -50.940 1.00 63.31 226 SER A N 1
ATOM 1857 C CA . SER A 1 226 ? 2.305 14.559 -50.168 1.00 63.31 226 SER A CA 1
ATOM 1858 C C . SER A 1 226 ? 2.377 14.148 -48.684 1.00 63.31 226 SER A C 1
ATOM 1860 O O . SER A 1 226 ? 1.368 13.853 -48.044 1.00 63.31 226 SER A O 1
ATOM 1862 N N . ARG A 1 227 ? 3.606 14.128 -48.138 1.00 54.22 227 ARG A N 1
ATOM 1863 C CA . ARG A 1 227 ? 3.975 13.721 -46.758 1.00 54.22 227 ARG A CA 1
ATOM 1864 C C . ARG A 1 227 ? 3.701 12.251 -46.376 1.00 54.22 227 ARG A C 1
ATOM 1866 O O . ARG A 1 227 ? 3.397 11.963 -45.219 1.00 54.22 227 ARG A O 1
ATOM 1873 N N . LYS A 1 228 ? 3.879 11.297 -47.298 1.00 57.06 228 LYS A N 1
ATOM 1874 C CA . LYS A 1 228 ? 4.049 9.865 -46.969 1.00 57.06 228 LYS A CA 1
ATOM 1875 C C . LYS A 1 228 ? 5.276 9.280 -47.674 1.00 57.06 228 LYS A C 1
ATOM 1877 O O . LYS A 1 228 ? 5.551 9.637 -48.812 1.00 57.06 228 LYS A O 1
ATOM 1882 N N . ALA A 1 229 ? 5.988 8.364 -47.014 1.00 52.53 229 ALA A N 1
ATOM 1883 C CA . ALA A 1 229 ? 7.024 7.557 -47.661 1.00 52.53 229 ALA A CA 1
ATOM 1884 C C . ALA A 1 229 ? 6.375 6.493 -48.566 1.00 52.53 229 ALA A C 1
ATOM 1886 O O . ALA A 1 229 ? 5.390 5.857 -48.170 1.00 52.53 229 ALA A O 1
ATOM 1887 N N . ALA A 1 230 ? 6.917 6.308 -49.774 1.00 52.25 230 ALA A N 1
ATOM 1888 C CA . ALA A 1 230 ? 6.415 5.354 -50.758 1.00 52.25 230 ALA A CA 1
ATOM 1889 C C . ALA A 1 230 ? 6.553 3.918 -50.229 1.00 52.25 230 ALA A C 1
ATOM 1891 O O . ALA A 1 230 ? 7.637 3.343 -50.189 1.00 52.25 230 ALA A O 1
ATOM 1892 N N . THR A 1 231 ? 5.441 3.327 -49.799 1.00 47.25 231 THR A N 1
ATOM 1893 C CA . THR A 1 231 ? 5.387 1.917 -49.409 1.00 47.25 231 THR A CA 1
ATOM 1894 C C . THR A 1 231 ? 4.985 1.096 -50.630 1.00 47.25 231 THR A C 1
ATOM 1896 O O . THR A 1 231 ? 3.804 0.962 -50.937 1.00 47.25 231 THR A O 1
ATOM 1899 N N . LYS A 1 232 ? 6.008 0.527 -51.283 1.00 48.50 232 LYS A N 1
ATOM 1900 C CA . LYS A 1 232 ? 5.947 -0.489 -52.350 1.00 48.50 232 LYS A CA 1
ATOM 1901 C C . LYS A 1 232 ? 5.448 0.026 -53.713 1.00 48.50 232 LYS A C 1
ATOM 1903 O O . LYS A 1 232 ? 4.269 0.323 -53.886 1.00 48.50 232 LYS A O 1
ATOM 1908 N N . LEU A 1 233 ? 6.352 0.053 -54.700 1.00 42.53 233 LEU A N 1
ATOM 1909 C CA . LEU A 1 233 ? 6.008 0.097 -56.125 1.00 42.53 233 LEU A CA 1
ATOM 1910 C C . LEU A 1 233 ? 5.174 -1.151 -56.438 1.00 42.53 233 LEU A C 1
ATOM 1912 O O . LEU A 1 233 ? 5.694 -2.263 -56.507 1.00 42.53 233 LEU A O 1
ATOM 1916 N N . ARG A 1 234 ? 3.854 -0.981 -56.531 1.00 39.97 234 ARG A N 1
ATOM 1917 C CA . ARG A 1 234 ? 2.974 -2.008 -57.082 1.00 39.97 234 ARG A CA 1
ATOM 1918 C C . ARG A 1 234 ? 3.094 -1.908 -58.593 1.00 39.97 234 ARG A C 1
ATOM 1920 O O . ARG A 1 234 ? 2.676 -0.906 -59.165 1.00 39.97 234 ARG A O 1
ATOM 1927 N N . HIS A 1 235 ? 3.644 -2.942 -59.219 1.00 37.69 235 HIS A N 1
ATOM 1928 C CA . HIS A 1 235 ? 3.356 -3.207 -60.620 1.00 37.69 235 HIS A CA 1
ATOM 1929 C C . HIS A 1 235 ? 1.831 -3.237 -60.785 1.00 37.69 235 HIS A C 1
ATOM 1931 O O . HIS A 1 235 ? 1.127 -3.920 -60.034 1.00 37.69 235 HIS A O 1
ATOM 1937 N N . TYR A 1 236 ? 1.324 -2.420 -61.706 1.00 36.09 236 TYR A N 1
ATOM 1938 C CA . TYR A 1 236 ? -0.084 -2.396 -62.071 1.00 36.09 236 TYR A CA 1
ATOM 1939 C C . TYR A 1 236 ? -0.433 -3.721 -62.752 1.00 36.09 236 TYR A C 1
ATOM 1941 O O . TYR A 1 236 ? -0.133 -3.938 -63.918 1.00 36.09 236 TYR A O 1
ATOM 1949 N N . GLY A 1 237 ? -1.083 -4.600 -62.000 1.00 32.62 237 GLY A N 1
ATOM 1950 C CA . GLY A 1 237 ? -1.835 -5.738 -62.506 1.00 32.62 237 GLY A CA 1
ATOM 1951 C C . GLY A 1 237 ? -3.167 -5.763 -61.776 1.00 32.62 237 GLY A C 1
ATOM 1952 O O . GLY A 1 237 ? -3.312 -6.429 -60.755 1.00 32.62 237 GLY A O 1
ATOM 1953 N N . SER A 1 238 ? -4.122 -4.963 -62.244 1.00 38.66 238 SER A N 1
ATOM 1954 C CA . SER A 1 238 ? -5.510 -5.092 -61.808 1.00 38.66 238 SER A CA 1
ATOM 1955 C C . SER A 1 238 ? -6.073 -6.383 -62.398 1.00 38.66 238 SER A C 1
ATOM 1957 O O . SER A 1 238 ? -6.286 -6.458 -63.602 1.00 38.66 238 SER A O 1
ATOM 1959 N N . SER A 1 239 ? -6.357 -7.375 -61.559 1.00 31.16 239 SER A N 1
ATOM 1960 C CA . SER A 1 239 ? -7.390 -8.365 -61.859 1.00 31.16 239 SER A CA 1
ATOM 1961 C C . SER A 1 239 ? -8.233 -8.605 -60.614 1.00 31.16 239 SER A C 1
ATOM 1963 O O . SER A 1 239 ? -7.733 -8.736 -59.497 1.00 31.16 239 SER A O 1
ATOM 1965 N N . SER A 1 240 ? -9.535 -8.512 -60.829 1.00 35.66 240 SER A N 1
ATOM 1966 C CA . SER A 1 240 ? -10.595 -8.401 -59.846 1.00 35.66 240 SER A CA 1
ATOM 1967 C C . SER A 1 240 ? -11.050 -9.757 -59.290 1.00 35.66 240 SER A C 1
ATOM 1969 O O . SER A 1 240 ? -10.849 -10.787 -59.924 1.00 35.66 240 SER A O 1
ATOM 1971 N N . ASN A 1 241 ? -11.823 -9.681 -58.198 1.00 30.45 241 ASN A N 1
ATOM 1972 C CA . ASN A 1 241 ? -12.846 -10.639 -57.736 1.00 30.45 241 ASN A CA 1
ATOM 1973 C C . ASN A 1 241 ? -12.360 -11.814 -56.862 1.00 30.45 241 ASN A C 1
ATOM 1975 O O . ASN A 1 241 ? -11.878 -12.818 -57.363 1.00 30.45 241 ASN A O 1
ATOM 1979 N N . ASN A 1 242 ? -12.612 -11.775 -55.546 1.00 31.39 242 ASN A N 1
ATOM 1980 C CA . ASN A 1 242 ? -13.889 -12.226 -54.970 1.00 31.39 242 ASN A CA 1
ATOM 1981 C C . ASN A 1 242 ? -13.923 -12.152 -53.423 1.00 31.39 242 ASN A C 1
ATOM 1983 O O . ASN A 1 242 ? -13.018 -12.593 -52.730 1.00 31.39 242 ASN A O 1
ATOM 1987 N N . GLN A 1 243 ? -15.028 -11.573 -52.942 1.00 31.52 243 GLN A N 1
ATOM 1988 C CA . GLN A 1 243 ? -15.847 -11.907 -51.764 1.00 31.52 243 GLN A CA 1
ATOM 1989 C C . GLN A 1 243 ? -15.240 -12.074 -50.347 1.00 31.52 243 GLN A C 1
ATOM 1991 O O . GLN A 1 243 ? -14.647 -13.078 -49.984 1.00 31.52 243 GLN A O 1
ATOM 1996 N N . LEU A 1 244 ? -15.584 -11.082 -49.510 1.00 36.16 244 LEU A N 1
ATOM 1997 C CA . LEU A 1 244 ? -16.149 -11.184 -48.150 1.00 36.16 244 LEU A CA 1
ATOM 1998 C C . LEU A 1 244 ? -15.689 -12.323 -47.212 1.00 36.16 244 LEU A C 1
ATOM 2000 O O . LEU A 1 244 ? -16.239 -13.415 -47.233 1.00 36.16 244 LEU A O 1
ATOM 2004 N N . SER A 1 245 ? -14.981 -11.931 -46.149 1.00 33.03 245 SER A N 1
ATOM 2005 C CA . SER A 1 245 ? -15.480 -12.181 -44.787 1.00 33.03 245 SER A CA 1
ATOM 2006 C C . SER A 1 245 ? -14.951 -11.120 -43.819 1.00 33.03 245 SER A C 1
ATOM 2008 O O . SER A 1 245 ? -13.746 -10.914 -43.687 1.00 33.03 245 SER A O 1
ATOM 2010 N N . LYS A 1 246 ? -15.887 -10.411 -43.185 1.00 37.53 246 LYS A N 1
ATOM 2011 C CA . LYS A 1 246 ? -15.683 -9.318 -42.229 1.00 37.53 246 LYS A CA 1
ATOM 2012 C C . LYS A 1 246 ? -15.005 -9.821 -40.951 1.00 37.53 246 LYS A C 1
ATOM 2014 O O . LYS A 1 246 ? -15.548 -10.692 -40.280 1.00 37.53 246 LYS A O 1
ATOM 2019 N N . THR A 1 247 ? -13.931 -9.166 -40.528 1.00 33.09 247 THR A N 1
ATOM 2020 C CA . THR A 1 247 ? -13.504 -9.147 -39.123 1.00 33.09 247 THR A CA 1
ATOM 2021 C C . THR A 1 247 ? -13.615 -7.722 -38.588 1.00 33.09 247 THR A C 1
ATOM 2023 O O . THR A 1 247 ? -12.991 -6.781 -39.073 1.00 33.09 247 THR A O 1
ATOM 2026 N N . HIS A 1 248 ? -14.500 -7.560 -37.604 1.00 35.38 248 HIS A N 1
ATOM 2027 C CA . HIS A 1 248 ? -14.749 -6.309 -36.901 1.00 35.38 248 HIS A CA 1
ATOM 2028 C C . HIS A 1 248 ? -13.567 -5.977 -35.984 1.00 35.38 248 HIS A C 1
ATOM 2030 O O . HIS A 1 248 ? -13.350 -6.648 -34.976 1.00 35.38 248 HIS A O 1
ATOM 2036 N N . HIS A 1 249 ? -12.846 -4.899 -36.284 1.00 33.00 249 HIS A N 1
ATOM 2037 C CA . HIS A 1 249 ? -12.006 -4.229 -35.298 1.00 33.00 249 HIS A CA 1
ATOM 2038 C C . HIS A 1 249 ? -12.837 -3.142 -34.613 1.00 33.00 249 HIS A C 1
ATOM 2040 O O . HIS A 1 249 ? -13.183 -2.133 -35.222 1.00 33.00 249 HIS A O 1
ATOM 2046 N N . TYR A 1 250 ? -13.182 -3.372 -33.346 1.00 32.78 250 TYR A N 1
ATOM 2047 C CA . TYR A 1 250 ? -13.754 -2.356 -32.465 1.00 32.78 250 TYR A CA 1
ATOM 2048 C C . TYR A 1 250 ? -12.715 -1.249 -32.232 1.00 32.78 250 TYR A C 1
ATOM 2050 O O . TYR A 1 250 ? -11.741 -1.436 -31.502 1.00 32.78 250 TYR A O 1
ATOM 2058 N N . THR A 1 251 ? -12.918 -0.089 -32.847 1.00 33.97 251 THR A N 1
ATOM 2059 C CA . THR A 1 251 ? -12.283 1.172 -32.460 1.00 33.97 251 THR A CA 1
ATOM 2060 C C . THR A 1 251 ? -13.106 1.798 -31.336 1.00 33.97 251 THR A C 1
ATOM 2062 O O . THR A 1 251 ? -14.260 2.173 -31.532 1.00 33.97 251 THR A O 1
ATOM 2065 N N . SER A 1 252 ? -12.518 1.892 -30.138 1.00 30.17 252 SER A N 1
ATOM 2066 C CA . SER A 1 252 ? -13.098 2.625 -29.007 1.00 30.17 252 SER A CA 1
ATOM 2067 C C . SER A 1 252 ? -13.425 4.059 -29.413 1.00 30.17 252 SER A C 1
ATOM 2069 O O . SER A 1 252 ? -12.545 4.839 -29.774 1.00 30.17 252 SER A O 1
ATOM 2071 N N . THR A 1 253 ? -14.708 4.388 -29.335 1.00 37.66 253 THR A N 1
ATOM 2072 C CA . THR A 1 253 ? -15.272 5.715 -29.542 1.00 37.66 253 THR A CA 1
ATOM 2073 C C . THR A 1 253 ? -14.750 6.681 -28.478 1.00 37.66 253 THR A C 1
ATOM 2075 O O . THR A 1 253 ? -14.934 6.464 -27.280 1.00 37.66 253 THR A O 1
ATOM 2078 N N . SER A 1 254 ? -14.117 7.767 -28.918 1.00 33.66 254 SER A N 1
ATOM 2079 C CA . SER A 1 254 ? -13.874 8.957 -28.105 1.00 33.66 254 SER A CA 1
ATOM 2080 C C . SER A 1 254 ? -15.208 9.531 -27.621 1.00 33.66 254 SER A C 1
ATOM 2082 O O . S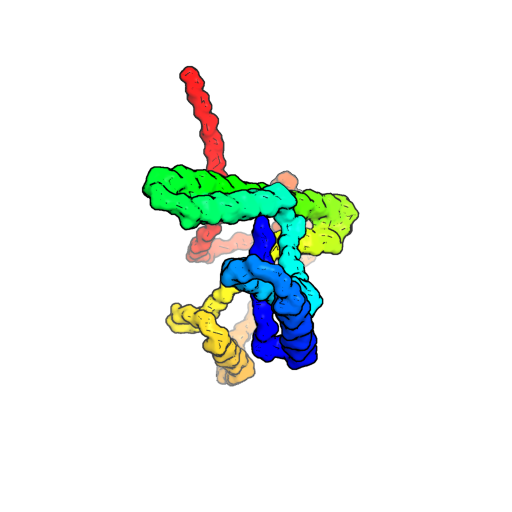ER A 1 254 ? -16.058 9.889 -28.437 1.00 33.66 254 SER A O 1
ATOM 2084 N N . LEU A 1 255 ? -15.398 9.638 -26.304 1.00 35.44 255 LEU A N 1
ATOM 2085 C CA . LEU A 1 255 ? -16.531 10.354 -25.720 1.00 35.44 255 LEU A CA 1
ATOM 2086 C C . LEU A 1 255 ? -16.228 11.854 -25.634 1.00 35.44 255 LEU A C 1
ATOM 2088 O O . LEU A 1 255 ? -15.241 12.293 -25.047 1.00 35.44 255 LEU A O 1
ATOM 2092 N N . ILE A 1 256 ? -17.124 12.603 -26.265 1.00 37.12 256 ILE A N 1
ATOM 2093 C CA . ILE A 1 256 ? -17.201 14.055 -26.394 1.00 37.12 256 ILE A CA 1
ATOM 2094 C C . ILE A 1 256 ? -17.598 14.678 -25.046 1.00 37.12 256 ILE A C 1
ATOM 2096 O O . ILE A 1 256 ? -18.580 14.271 -24.427 1.00 37.12 256 ILE A O 1
ATOM 2100 N N . VAL A 1 257 ? -16.858 15.701 -24.613 1.00 34.28 257 VAL A N 1
ATOM 2101 C CA . VAL A 1 257 ? -17.189 16.551 -23.458 1.00 34.28 257 VAL A CA 1
ATOM 2102 C C . VAL A 1 257 ? -18.342 17.487 -23.839 1.00 34.28 257 VAL A C 1
ATOM 2104 O O . VAL A 1 257 ? -18.173 18.368 -24.680 1.00 34.28 257 VAL A O 1
ATOM 2107 N N . LYS A 1 258 ? -19.515 17.326 -23.212 1.00 36.81 258 LYS A N 1
ATOM 2108 C CA . LYS A 1 258 ? -20.591 18.331 -23.233 1.00 36.81 258 LYS A CA 1
ATOM 2109 C C . LYS A 1 258 ? -20.319 19.387 -22.160 1.00 36.81 258 LYS A C 1
ATOM 2111 O O . LYS A 1 258 ? -20.337 19.090 -20.969 1.00 36.81 258 LYS A O 1
ATOM 2116 N N . LYS A 1 259 ? -20.084 20.623 -22.599 1.00 35.66 259 LYS A N 1
ATOM 2117 C CA . LYS A 1 259 ? -20.111 21.840 -21.781 1.00 35.66 259 LYS A CA 1
ATOM 2118 C C . LYS A 1 259 ? -21.585 22.225 -21.598 1.00 35.66 259 LYS A C 1
ATOM 2120 O O . LYS A 1 259 ? -22.254 22.484 -22.593 1.00 35.66 259 LYS A O 1
ATOM 2125 N N . HIS A 1 260 ? -22.096 22.242 -20.369 1.00 33.19 260 HIS A N 1
ATOM 2126 C CA . HIS A 1 260 ? -23.376 22.888 -20.071 1.00 33.19 260 HIS A CA 1
ATOM 2127 C C . HIS A 1 260 ? -23.102 24.323 -19.613 1.00 33.19 260 HIS A C 1
ATOM 2129 O O . HIS A 1 260 ? -22.431 24.543 -18.609 1.00 33.19 260 HIS A O 1
ATOM 2135 N N . LEU A 1 261 ? -23.595 25.278 -20.402 1.00 37.31 261 LEU A N 1
ATOM 2136 C CA . LEU A 1 261 ? -23.916 26.635 -19.972 1.00 37.31 261 LEU A CA 1
ATOM 2137 C C . LEU A 1 261 ? -25.329 26.598 -19.385 1.00 37.31 261 LEU A C 1
ATOM 2139 O O . LEU A 1 261 ? -26.232 26.047 -20.015 1.00 37.31 261 LEU A O 1
ATOM 2143 N N . THR A 1 262 ? -25.519 27.215 -18.227 1.00 44.91 262 THR A N 1
ATOM 2144 C CA . THR A 1 262 ? -26.832 27.675 -17.771 1.00 44.91 262 THR A CA 1
ATOM 2145 C C . THR A 1 262 ? -26.699 29.131 -17.362 1.00 44.91 262 THR A C 1
ATOM 2147 O O . THR A 1 262 ? -25.764 29.487 -16.642 1.00 44.91 262 THR A O 1
ATOM 2150 N N . VAL A 1 263 ? -27.608 29.923 -17.930 1.00 49.72 263 VAL A N 1
ATOM 2151 C CA . VAL A 1 263 ? -27.974 31.296 -17.567 1.00 49.72 263 VAL A CA 1
ATOM 2152 C C . VAL A 1 263 ? -28.531 31.318 -16.150 1.00 49.72 263 VAL A C 1
ATOM 2154 O O . VAL A 1 263 ? -29.206 30.324 -15.794 1.00 49.72 263 VAL A O 1
#

Mean predicted aligned error: 21.54 Å

Solvent-accessible surface area (backbone atoms only — not comparable to full-atom values): 16716 Å² total; per-residue (Å²): 130,86,82,76,83,69,69,75,79,53,92,89,50,60,63,71,61,46,51,55,42,53,55,50,41,52,56,47,51,51,60,61,67,68,59,88,58,100,65,50,77,66,51,52,53,49,49,54,52,48,43,53,50,50,45,38,49,69,66,69,48,72,78,73,77,77,68,62,92,56,65,50,70,69,44,52,50,35,51,50,49,33,51,52,35,50,51,49,36,74,68,46,85,50,73,68,58,30,53,52,32,46,53,53,28,52,51,38,48,51,51,38,56,47,43,54,50,49,31,50,49,52,46,52,49,53,44,49,54,50,26,52,51,22,58,76,72,64,39,58,69,60,25,50,57,39,48,57,65,70,60,53,86,75,78,73,76,82,78,61,56,70,52,96,84,72,53,76,46,83,52,72,66,62,53,50,50,55,50,50,52,52,50,49,53,68,74,63,58,72,79,71,90,62,80,82,86,72,75,75,79,75,72,82,72,89,71,80,84,67,80,84,50,74,66,59,55,50,56,55,59,71,70,56,65,87,96,61,81,89,80,71,92,70,79,91,72,92,78,84,88,83,84,89,83,91,76,88,78,86,74,85,76,84,82,79,86,81,83,82,86,80,134

Radius of gyration: 37.88 Å; Cα contacts (8 Å, |Δi|>4): 105; chains: 1; bounding box: 48×74×117 Å

Organism: NCBI:txid48269